Protein AF-A0A7W1YNW3-F1 (afdb_monomer)

Secondary structure (DSSP, 8-state):
---SSEEEEESS-HHHHHHHHHHHHHTTTEEEEEEEEE-S--HHHHH--SSSEEEEEPPPBTTBEEEEE---HHHHHHHHHHHHHHHTS-EEEEE--TTT--B--EE-SSSS-EESS---TTPPPPPHHHHHHHHHHTT--GGGT-GGGT-TTS-EEEEEEEE---------------

Solvent-accessible surface area (backbone atoms only — not comparable to full-atom values): 10396 Å² total; per-residue (Å²): 131,74,55,76,48,44,34,38,38,31,54,54,56,70,68,58,52,50,52,45,47,51,55,58,36,42,77,72,51,28,41,80,78,42,78,46,79,43,61,64,90,55,67,68,60,38,67,52,86,65,83,59,41,30,36,37,36,46,64,68,46,85,64,32,20,34,37,33,47,35,62,56,71,73,60,44,52,56,48,47,51,52,43,28,67,73,66,75,37,46,38,36,46,47,39,36,29,85,88,78,54,48,48,49,44,40,58,47,95,80,88,57,96,43,77,81,32,52,94,48,98,86,56,77,66,48,50,70,70,57,46,55,52,53,40,49,74,73,56,48,56,66,68,63,69,31,39,90,82,76,35,76,79,48,61,28,43,38,37,30,29,35,66,67,74,78,78,73,71,80,92,78,75,84,80,89,78,132

Structure (mmCIF, N/CA/C/O backbone):
data_AF-A0A7W1YNW3-F1
#
_entry.id   AF-A0A7W1YNW3-F1
#
loop_
_atom_site.group_PDB
_atom_site.id
_atom_site.type_symbol
_atom_site.label_atom_id
_atom_site.label_alt_id
_atom_site.label_comp_id
_atom_site.label_asym_id
_atom_site.label_entity_id
_atom_site.label_seq_id
_atom_site.pdbx_PDB_ins_code
_atom_site.Cartn_x
_atom_site.Cartn_y
_atom_site.Cartn_z
_atom_site.occupancy
_atom_site.B_iso_or_equiv
_atom_site.auth_seq_id
_atom_site.auth_comp_id
_atom_site.auth_asym_id
_atom_site.auth_atom_id
_atom_site.pdbx_PDB_model_num
ATOM 1 N N . MET A 1 1 ? 5.582 10.121 -16.378 1.00 49.38 1 MET A N 1
ATOM 2 C CA . MET A 1 1 ? 6.132 10.899 -15.247 1.00 49.38 1 MET A CA 1
ATOM 3 C C . MET A 1 1 ? 5.526 10.245 -14.036 1.00 49.38 1 MET A C 1
ATOM 5 O O . MET A 1 1 ? 4.310 10.306 -13.911 1.00 49.38 1 MET A O 1
ATOM 9 N N . SER A 1 2 ? 6.344 9.564 -13.243 1.00 55.94 2 SER A N 1
ATOM 10 C CA . SER A 1 2 ? 5.903 8.847 -12.048 1.00 55.94 2 SER A CA 1
ATOM 11 C C . SER A 1 2 ? 5.288 9.834 -11.048 1.00 55.94 2 SER A C 1
ATOM 13 O O . SER A 1 2 ? 5.737 10.982 -10.961 1.00 55.94 2 SER A O 1
ATOM 15 N N . ARG A 1 3 ? 4.226 9.420 -10.351 1.00 61.41 3 ARG A N 1
ATOM 16 C CA . ARG A 1 3 ? 3.555 10.247 -9.341 1.00 61.41 3 ARG A CA 1
ATOM 17 C C . ARG A 1 3 ? 4.513 10.534 -8.173 1.00 61.41 3 ARG A C 1
ATOM 19 O O . ARG A 1 3 ? 5.405 9.729 -7.919 1.00 61.41 3 ARG A O 1
ATOM 26 N N . ASN A 1 4 ? 4.366 11.678 -7.498 1.00 66.38 4 ASN A N 1
ATOM 27 C CA . ASN A 1 4 ? 5.254 12.078 -6.395 1.00 66.38 4 ASN A CA 1
ATOM 28 C C . ASN A 1 4 ? 4.738 11.546 -5.052 1.00 66.38 4 ASN A C 1
ATOM 30 O O . ASN A 1 4 ? 4.679 12.286 -4.070 1.00 66.38 4 ASN A O 1
ATOM 34 N N . GLU A 1 5 ? 4.274 10.299 -5.034 1.00 72.00 5 GLU A N 1
ATOM 35 C CA . GLU A 1 5 ? 3.675 9.700 -3.852 1.00 72.00 5 GLU A CA 1
ATOM 36 C C . GLU A 1 5 ? 4.280 8.338 -3.547 1.00 72.00 5 GLU A C 1
ATOM 38 O O . GLU A 1 5 ? 4.833 7.636 -4.399 1.00 72.00 5 GLU A O 1
ATOM 43 N N . SER A 1 6 ? 4.152 7.964 -2.287 1.00 75.88 6 SER A N 1
ATOM 44 C CA . SER A 1 6 ? 4.564 6.664 -1.817 1.00 75.88 6 SER A CA 1
ATOM 45 C C . SER A 1 6 ? 3.537 5.578 -2.130 1.00 75.88 6 SER A C 1
ATOM 47 O O . SER A 1 6 ? 2.324 5.809 -2.063 1.00 75.88 6 SER A O 1
ATOM 49 N N . VAL A 1 7 ? 4.021 4.371 -2.437 1.00 83.38 7 VAL A N 1
ATOM 50 C CA . VAL A 1 7 ? 3.170 3.217 -2.728 1.00 83.38 7 VAL A CA 1
ATOM 51 C C . VAL A 1 7 ? 3.697 1.937 -2.082 1.00 83.38 7 VAL A C 1
ATOM 53 O O . VAL A 1 7 ? 4.862 1.558 -2.190 1.00 83.38 7 VAL A O 1
ATOM 56 N N . ILE A 1 8 ? 2.791 1.205 -1.447 1.00 87.06 8 ILE A N 1
ATOM 57 C CA . ILE A 1 8 ? 3.027 -0.146 -0.955 1.00 87.06 8 ILE A CA 1
ATOM 58 C C . ILE A 1 8 ? 2.407 -1.123 -1.957 1.00 87.06 8 ILE A C 1
ATOM 60 O O . ILE A 1 8 ? 1.205 -1.098 -2.217 1.00 87.06 8 ILE A O 1
ATOM 64 N N . LEU A 1 9 ? 3.229 -1.997 -2.526 1.00 87.56 9 LEU A N 1
ATOM 65 C CA . LEU A 1 9 ? 2.846 -3.032 -3.479 1.00 87.56 9 LEU A CA 1
ATOM 66 C C . LEU A 1 9 ? 2.684 -4.366 -2.751 1.00 87.56 9 LEU A C 1
ATOM 68 O O . LEU A 1 9 ? 3.607 -4.846 -2.096 1.00 87.56 9 LEU A O 1
ATOM 72 N N . ILE A 1 10 ? 1.502 -4.969 -2.844 1.00 87.75 10 ILE A N 1
ATOM 73 C CA . ILE A 1 10 ? 1.101 -6.087 -1.982 1.00 87.75 10 IL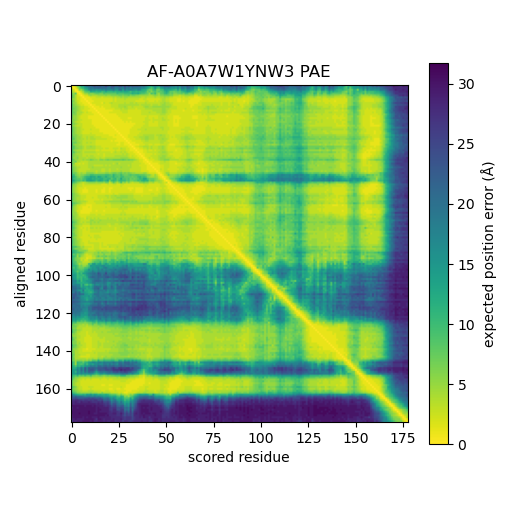E A CA 1
ATOM 74 C C . ILE A 1 10 ? 0.526 -7.220 -2.831 1.00 87.75 10 ILE A C 1
ATOM 76 O O . ILE A 1 10 ? -0.363 -6.981 -3.646 1.00 87.75 10 ILE A O 1
ATOM 80 N N . LYS A 1 11 ? 0.969 -8.464 -2.614 1.00 87.62 11 LYS A N 1
ATOM 81 C CA . LYS A 1 11 ? 0.317 -9.653 -3.190 1.00 87.62 11 LYS A CA 1
ATOM 82 C C . LYS A 1 11 ? -0.844 -10.130 -2.320 1.00 87.62 11 LYS A C 1
ATOM 84 O O . LYS A 1 11 ? -0.726 -11.108 -1.587 1.00 87.62 11 LYS A O 1
ATOM 89 N N . ALA A 1 12 ? -1.964 -9.417 -2.353 1.00 87.81 12 ALA A N 1
ATOM 90 C CA . ALA A 1 12 ? -3.161 -9.799 -1.609 1.00 87.81 12 ALA A CA 1
ATOM 91 C C . ALA A 1 12 ? -4.431 -9.190 -2.212 1.00 87.81 12 ALA A C 1
ATOM 93 O O . ALA A 1 12 ? -4.391 -8.231 -2.983 1.00 87.81 12 ALA A O 1
ATOM 94 N N . LEU A 1 13 ? -5.583 -9.740 -1.821 1.00 90.25 13 LEU A N 1
ATOM 95 C CA . LEU A 1 13 ? -6.880 -9.177 -2.183 1.00 90.25 13 LEU A CA 1
ATOM 96 C C . LEU A 1 13 ? -7.152 -7.881 -1.393 1.00 90.25 13 LEU A C 1
ATOM 98 O O . LEU A 1 13 ? -6.782 -7.802 -0.218 1.00 90.25 13 LEU A O 1
ATOM 102 N N . PRO A 1 14 ? -7.879 -6.901 -1.969 1.00 91.31 14 PRO A N 1
ATOM 103 C CA . PRO A 1 14 ? -8.158 -5.622 -1.309 1.00 91.31 14 PRO A CA 1
ATOM 104 C C . PRO A 1 14 ? -8.813 -5.763 0.067 1.00 91.31 14 PRO A C 1
ATOM 106 O O . PRO A 1 14 ? -8.450 -5.046 0.995 1.00 91.31 14 PRO A O 1
ATOM 109 N N . GLY A 1 15 ? -9.740 -6.716 0.223 1.00 92.31 15 GLY A N 1
ATOM 110 C CA . GLY A 1 15 ? -10.390 -6.989 1.508 1.00 92.31 15 GLY A CA 1
ATOM 111 C C . GLY A 1 15 ? -9.412 -7.478 2.579 1.00 92.31 15 GLY A C 1
ATOM 112 O O . GLY A 1 15 ? -9.485 -7.029 3.715 1.00 92.31 15 GLY A O 1
ATOM 113 N N . THR A 1 16 ? -8.448 -8.326 2.209 1.00 92.38 16 THR A N 1
ATOM 114 C CA . THR A 1 16 ? -7.410 -8.813 3.129 1.00 92.38 16 THR A CA 1
ATOM 115 C C . THR A 1 16 ? -6.478 -7.682 3.555 1.00 92.38 16 THR A C 1
ATOM 117 O O . THR A 1 16 ? -6.182 -7.550 4.738 1.00 92.38 16 THR A O 1
ATOM 120 N N . VAL A 1 17 ? -6.066 -6.826 2.612 1.00 92.12 17 VAL A N 1
ATOM 121 C CA . VAL A 1 17 ? -5.244 -5.645 2.924 1.00 92.12 17 VAL A CA 1
ATOM 122 C C . VAL A 1 17 ? -6.003 -4.666 3.807 1.00 92.12 17 VAL A C 1
ATOM 124 O O . VAL A 1 17 ? -5.437 -4.133 4.749 1.00 92.12 17 VAL A O 1
ATOM 127 N N . THR A 1 18 ? -7.293 -4.474 3.547 1.00 94.62 18 THR A N 1
ATOM 128 C CA . THR A 1 18 ? -8.157 -3.600 4.341 1.00 94.62 18 THR A CA 1
ATOM 129 C C . THR A 1 18 ? -8.279 -4.097 5.785 1.00 94.62 18 THR A C 1
ATOM 131 O O . THR A 1 18 ? -8.103 -3.312 6.708 1.00 94.62 18 THR A O 1
ATOM 134 N N . SER A 1 19 ? -8.525 -5.395 5.998 1.00 94.31 19 SER A N 1
ATOM 135 C CA . SER A 1 19 ? -8.558 -5.977 7.346 1.00 94.31 19 SER A CA 1
ATOM 136 C C . SER A 1 19 ? -7.210 -5.864 8.059 1.00 94.31 19 SER A C 1
ATOM 138 O O . SER A 1 19 ? -7.173 -5.492 9.226 1.00 94.31 19 SER A O 1
ATOM 140 N N . ALA A 1 20 ? -6.105 -6.116 7.354 1.00 92.31 20 ALA A N 1
ATOM 141 C CA . ALA A 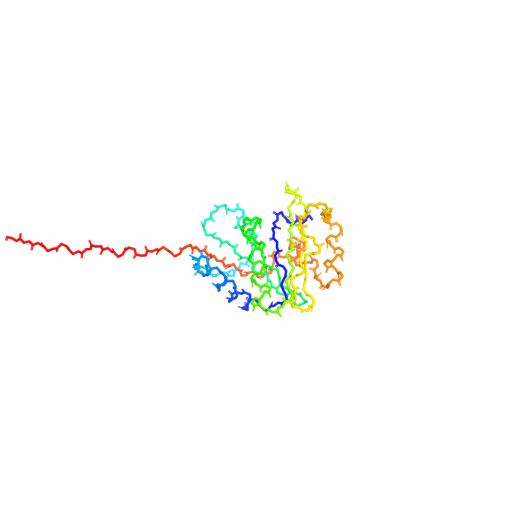1 20 ? -4.775 -5.961 7.931 1.00 92.31 20 ALA A CA 1
ATOM 142 C C . ALA A 1 20 ? -4.473 -4.493 8.287 1.00 92.31 20 ALA A C 1
ATOM 144 O O . ALA A 1 20 ? -3.947 -4.227 9.360 1.00 92.31 20 ALA A O 1
ATOM 145 N N . LEU A 1 21 ? -4.850 -3.530 7.437 1.00 93.75 21 LEU A N 1
ATOM 146 C CA . LEU A 1 21 ? -4.739 -2.100 7.745 1.00 93.75 21 LEU A CA 1
ATOM 147 C C . LEU A 1 21 ? -5.564 -1.727 8.980 1.00 93.75 21 LEU A C 1
ATOM 149 O O . LEU A 1 21 ? -5.054 -1.019 9.842 1.00 93.75 21 LEU A O 1
ATOM 153 N N . ASP A 1 22 ? -6.797 -2.227 9.098 1.00 94.81 22 ASP A N 1
ATOM 154 C CA . ASP A 1 22 ? -7.638 -1.983 10.273 1.00 94.81 22 ASP A CA 1
ATOM 155 C C . ASP A 1 22 ? -6.960 -2.481 11.559 1.00 94.81 22 ASP A C 1
ATOM 157 O O . ASP A 1 22 ? -6.928 -1.755 12.547 1.00 94.81 22 ASP A O 1
ATOM 161 N N . GLU A 1 23 ? -6.380 -3.684 11.551 1.00 93.00 23 GLU A N 1
ATOM 162 C CA . GLU A 1 23 ? -5.672 -4.248 12.708 1.00 93.00 23 GLU A CA 1
ATOM 163 C C . GLU A 1 23 ? -4.402 -3.457 13.060 1.00 93.00 23 GLU A C 1
ATOM 165 O O . GLU A 1 23 ? -4.178 -3.123 14.228 1.00 93.00 23 GLU A O 1
ATOM 170 N N . VAL A 1 24 ? -3.587 -3.119 12.053 1.00 90.81 24 VAL A N 1
ATOM 171 C CA . VAL A 1 24 ? -2.352 -2.342 12.236 1.00 90.81 24 VAL A CA 1
ATOM 172 C C . VAL A 1 24 ? -2.669 -0.968 12.813 1.00 90.81 24 VAL A C 1
ATOM 174 O O . VAL A 1 24 ? -2.075 -0.567 13.813 1.00 90.81 24 VAL A O 1
ATOM 177 N N . LEU A 1 25 ? -3.628 -0.257 12.227 1.00 91.94 25 LEU A N 1
ATOM 178 C CA . LEU A 1 25 ? -3.954 1.111 12.618 1.00 91.94 25 LEU A CA 1
ATOM 179 C C . LEU A 1 25 ? -4.726 1.151 13.943 1.00 91.94 25 LEU A C 1
ATOM 181 O O . LEU A 1 25 ? -4.476 2.040 14.758 1.00 91.94 25 LEU A O 1
ATOM 185 N N . ALA A 1 26 ? -5.551 0.143 14.242 1.00 92.50 26 ALA A N 1
ATOM 186 C CA . ALA A 1 26 ? -6.174 0.005 15.559 1.00 92.50 26 ALA A CA 1
ATOM 187 C C . ALA A 1 26 ? -5.133 -0.123 16.678 1.00 92.50 26 ALA A C 1
ATOM 189 O O . ALA A 1 26 ? -5.297 0.478 17.740 1.00 92.50 26 ALA A O 1
ATOM 190 N N . SER A 1 27 ? -4.024 -0.835 16.438 1.00 89.94 27 SER A N 1
ATOM 191 C CA . SER A 1 27 ? -2.924 -0.926 17.411 1.00 89.94 27 SER A CA 1
ATOM 192 C C . SER A 1 27 ? -2.226 0.420 17.675 1.00 89.94 27 SER A C 1
ATOM 194 O O . SER A 1 27 ? -1.586 0.591 18.711 1.00 89.94 27 SER A O 1
ATOM 196 N N . GLN A 1 28 ? -2.414 1.390 16.775 1.00 88.06 28 GLN A N 1
ATOM 197 C CA . GLN A 1 28 ? -1.912 2.764 16.864 1.00 88.06 28 GLN A CA 1
ATOM 198 C C . GLN A 1 28 ? -2.995 3.762 17.328 1.00 88.06 28 GLN A C 1
ATOM 200 O O . GLN A 1 28 ? -2.770 4.972 17.332 1.00 88.06 28 GLN A O 1
ATOM 205 N N . GLY A 1 29 ? -4.177 3.279 17.736 1.00 90.50 29 GLY A N 1
ATOM 206 C CA . GLY A 1 29 ? -5.284 4.113 18.216 1.00 90.50 29 GLY A CA 1
ATOM 207 C C . GLY A 1 29 ? -6.075 4.820 17.111 1.00 90.50 29 GLY A C 1
ATOM 208 O O . GLY A 1 29 ? -6.747 5.815 17.385 1.00 90.50 29 GLY A O 1
ATOM 209 N N . LEU A 1 30 ? -5.975 4.343 15.871 1.00 92.38 30 LEU A N 1
ATOM 210 C CA . LEU A 1 30 ? -6.709 4.846 14.714 1.00 92.38 30 LEU A CA 1
ATOM 211 C C . LEU A 1 30 ? -7.839 3.879 14.351 1.00 92.38 30 LEU A C 1
ATOM 213 O O . LEU A 1 30 ? -7.670 2.663 14.367 1.00 92.38 30 LEU A O 1
ATOM 217 N N . VAL A 1 31 ? -8.988 4.420 13.960 1.00 94.44 31 VAL A N 1
ATOM 218 C CA . VAL A 1 31 ? -10.142 3.642 13.501 1.00 94.44 31 VAL A CA 1
ATOM 219 C C . VAL A 1 31 ? -10.560 4.088 12.110 1.00 94.44 31 VAL A C 1
ATOM 221 O O . VAL A 1 31 ? -10.440 5.261 11.748 1.00 94.44 31 VAL A O 1
ATOM 224 N N . ARG A 1 32 ? -11.067 3.148 11.309 1.00 95.00 32 ARG A N 1
ATOM 225 C CA . ARG A 1 32 ? -11.575 3.467 9.976 1.00 95.00 32 ARG A CA 1
ATOM 226 C C . ARG A 1 32 ? -12.862 4.279 10.090 1.00 95.00 32 ARG A C 1
ATOM 228 O O . ARG A 1 32 ? -13.903 3.754 10.478 1.00 95.00 32 ARG A O 1
ATOM 235 N N . ALA A 1 33 ? -12.799 5.542 9.693 1.00 92.81 33 ALA A N 1
ATOM 236 C CA . ALA A 1 33 ? -13.931 6.461 9.675 1.00 92.81 33 ALA A CA 1
ATOM 237 C C . ALA A 1 33 ? -14.687 6.453 8.341 1.00 92.81 33 ALA A C 1
ATOM 239 O O . ALA A 1 33 ? -15.880 6.753 8.305 1.00 92.81 33 ALA A O 1
ATOM 240 N N . ALA A 1 34 ? -14.013 6.114 7.238 1.00 91.81 34 ALA A N 1
ATOM 241 C CA . ALA A 1 34 ? -14.617 6.151 5.912 1.00 91.81 34 ALA A CA 1
ATOM 242 C C . ALA A 1 34 ? -14.106 5.042 4.987 1.00 91.81 34 ALA A C 1
ATOM 244 O O . ALA A 1 34 ? -12.956 4.607 5.057 1.00 91.81 34 ALA A O 1
ATOM 245 N N . THR A 1 35 ? -14.975 4.620 4.070 1.00 95.38 35 THR A N 1
ATOM 246 C CA . THR A 1 35 ? -14.631 3.778 2.920 1.00 95.38 35 THR A CA 1
ATOM 247 C C . THR A 1 35 ? -15.405 4.271 1.710 1.00 95.38 35 THR A C 1
ATOM 249 O O . THR A 1 35 ? -16.627 4.417 1.779 1.00 95.38 35 THR A O 1
ATOM 252 N N . ARG A 1 36 ? -14.716 4.554 0.603 1.00 93.75 36 ARG A N 1
ATOM 253 C CA . ARG A 1 36 ? -15.348 5.102 -0.602 1.00 93.75 36 ARG A CA 1
ATOM 254 C C . ARG A 1 36 ? -14.674 4.608 -1.874 1.00 93.75 36 ARG A C 1
ATOM 256 O O . ARG A 1 36 ? -13.461 4.669 -1.984 1.00 93.75 36 ARG A O 1
ATOM 263 N N . ALA A 1 37 ? -15.472 4.216 -2.862 1.00 92.75 37 ALA A N 1
ATOM 264 C CA . ALA A 1 37 ? -14.991 3.983 -4.219 1.00 92.75 37 ALA A CA 1
ATOM 265 C C . ALA A 1 37 ? -14.882 5.309 -4.998 1.00 92.75 37 ALA A C 1
ATOM 267 O O . ALA A 1 37 ? -15.815 6.121 -4.973 1.00 92.75 37 ALA A O 1
ATOM 268 N N . ILE A 1 38 ? -13.764 5.537 -5.690 1.00 88.31 38 ILE A N 1
ATOM 269 C CA . ILE A 1 38 ? -13.527 6.729 -6.519 1.00 88.31 38 ILE A CA 1
ATOM 270 C C . ILE A 1 38 ? -12.977 6.359 -7.900 1.00 88.31 38 ILE A C 1
ATOM 272 O O . ILE A 1 38 ? -12.325 5.334 -8.064 1.00 88.31 38 ILE A O 1
ATOM 276 N N . ARG A 1 39 ? -13.227 7.230 -8.883 1.00 87.88 39 ARG A N 1
ATOM 277 C CA . ARG A 1 39 ? -12.646 7.204 -10.240 1.00 87.88 39 ARG A CA 1
ATOM 278 C C . ARG A 1 39 ? -12.162 8.610 -10.593 1.00 87.88 39 ARG A C 1
ATOM 280 O O . ARG A 1 39 ? -12.724 9.277 -11.457 1.00 87.88 39 ARG A O 1
ATOM 287 N N . ALA A 1 40 ? -11.256 9.129 -9.778 1.00 80.94 40 ALA A N 1
ATOM 288 C CA . ALA A 1 40 ? -10.775 10.501 -9.853 1.00 80.94 40 ALA A CA 1
ATOM 289 C C . ALA A 1 40 ? -9.340 10.566 -9.338 1.00 80.94 40 ALA A C 1
ATOM 291 O O . ALA A 1 40 ? -8.898 9.662 -8.628 1.00 80.94 40 ALA A O 1
ATOM 292 N N . ASP A 1 41 ? -8.652 11.657 -9.661 1.00 82.06 41 ASP A N 1
ATOM 293 C CA . ASP A 1 41 ? -7.324 11.906 -9.124 1.00 82.06 41 ASP A CA 1
ATOM 294 C C . ASP A 1 41 ? -7.366 12.006 -7.591 1.00 82.06 41 ASP A C 1
ATOM 296 O O . ASP A 1 41 ? -8.040 12.866 -7.019 1.00 82.06 41 ASP A O 1
ATOM 300 N N . PHE A 1 42 ? -6.643 11.102 -6.937 1.00 85.06 42 PHE A N 1
ATOM 301 C CA . PHE A 1 42 ? -6.531 11.017 -5.487 1.00 85.06 42 PHE A CA 1
ATOM 302 C C . PHE A 1 42 ? -5.280 11.717 -4.945 1.00 85.06 42 PHE A C 1
ATOM 304 O O . PHE A 1 42 ? -5.115 11.764 -3.729 1.00 85.06 42 PHE A O 1
ATOM 311 N N . THR A 1 43 ? -4.434 12.308 -5.808 1.00 84.06 43 THR A N 1
ATOM 312 C CA . THR A 1 43 ? -3.242 13.079 -5.390 1.00 84.06 43 THR A CA 1
ATOM 313 C C . THR A 1 43 ? -3.536 14.068 -4.258 1.00 84.06 43 THR A C 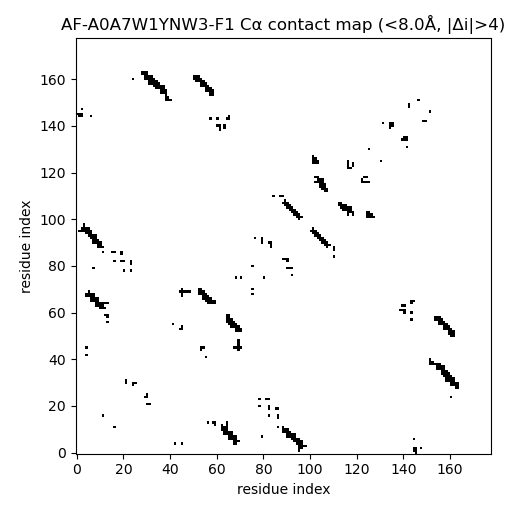1
ATOM 315 O O . THR A 1 43 ? -2.746 14.129 -3.314 1.00 84.06 43 THR A O 1
ATOM 318 N N . PRO A 1 44 ? -4.647 14.837 -4.290 1.00 84.44 44 PRO A N 1
ATOM 319 C CA . PRO A 1 44 ? -4.934 15.791 -3.221 1.00 84.44 44 PRO A CA 1
ATOM 320 C C . PRO A 1 44 ? -5.152 15.117 -1.860 1.00 84.44 44 PRO A C 1
ATOM 322 O O . PRO A 1 44 ? -4.686 15.636 -0.855 1.00 84.44 44 PRO A O 1
ATOM 325 N N . LEU A 1 45 ? -5.777 13.932 -1.834 1.00 84.81 45 LEU A N 1
ATOM 326 C CA . LEU A 1 45 ? -6.060 13.189 -0.598 1.00 84.81 45 LEU A CA 1
ATOM 327 C C . LEU A 1 45 ? -4.786 12.688 0.092 1.00 84.81 45 LEU A C 1
ATOM 329 O O . LEU A 1 45 ? -4.774 12.526 1.305 1.00 84.81 45 LEU A O 1
ATOM 333 N N . LEU A 1 46 ? -3.729 12.414 -0.678 1.00 85.25 46 LEU A N 1
ATOM 334 C CA . LEU A 1 46 ? -2.466 11.887 -0.152 1.00 85.25 46 LEU A CA 1
ATOM 335 C C . LEU A 1 46 ? -1.523 12.984 0.353 1.00 85.25 46 LEU A C 1
ATOM 337 O O . LEU A 1 46 ? -0.634 12.710 1.151 1.00 85.25 46 LEU A O 1
ATOM 341 N N . ASN A 1 47 ? -1.706 14.220 -0.115 1.00 79.50 47 ASN A N 1
ATOM 342 C CA . ASN A 1 47 ? -0.820 15.341 0.196 1.00 79.50 47 ASN A CA 1
ATOM 343 C C . ASN A 1 47 ? -1.348 16.256 1.306 1.00 79.50 47 ASN A C 1
ATOM 345 O O . ASN A 1 47 ? -0.618 17.145 1.745 1.00 79.50 47 ASN A O 1
ATOM 349 N N . GLU A 1 48 ? -2.596 16.079 1.745 1.00 74.62 48 GLU A N 1
ATOM 350 C CA . GLU A 1 48 ? -3.145 16.824 2.875 1.00 74.62 48 GLU A CA 1
ATOM 351 C C . GLU A 1 48 ? -2.494 16.345 4.186 1.00 74.62 48 GLU A C 1
ATOM 353 O O . GLU A 1 48 ? -2.634 15.180 4.559 1.00 74.62 48 GLU A O 1
ATOM 358 N N . PRO A 1 49 ? -1.749 17.211 4.899 1.00 69.12 49 PRO A N 1
ATOM 359 C CA . PRO A 1 49 ? -1.135 16.832 6.161 1.00 69.12 49 PRO A CA 1
ATOM 360 C C . PRO A 1 49 ? -2.178 16.787 7.284 1.00 69.12 49 PRO A C 1
ATOM 362 O O . PRO A 1 49 ? -2.989 17.701 7.427 1.00 69.12 49 PRO A O 1
ATOM 365 N N . GLY A 1 50 ? -2.072 15.781 8.151 1.00 69.88 50 GLY A N 1
ATOM 366 C CA . GLY A 1 50 ? -2.916 15.632 9.337 1.00 69.88 50 GLY A CA 1
ATOM 367 C C . GLY A 1 50 ? -3.952 14.520 9.195 1.00 69.88 50 GLY A C 1
ATOM 368 O O . GLY A 1 50 ? -3.774 13.587 8.417 1.00 69.88 50 GLY A O 1
ATOM 369 N N . GLU A 1 51 ? -5.007 14.596 10.004 1.00 74.19 51 GLU A N 1
ATOM 370 C CA . GLU A 1 51 ? -6.128 13.660 9.937 1.00 74.19 51 GLU A CA 1
ATOM 371 C C . GLU A 1 51 ? -7.244 14.187 9.022 1.00 74.19 51 GLU A C 1
ATOM 373 O O . GLU A 1 51 ? -7.502 15.395 9.014 1.00 74.19 51 GLU A O 1
ATOM 378 N N . PRO A 1 52 ? -7.973 13.299 8.322 1.00 83.38 52 PRO A N 1
ATOM 379 C CA . PRO A 1 52 ? -7.847 11.839 8.353 1.00 83.38 52 PRO A CA 1
ATOM 380 C C . PRO A 1 52 ? -6.678 11.312 7.506 1.00 83.38 52 PRO A C 1
ATOM 382 O O . PRO A 1 52 ? -6.416 11.814 6.418 1.00 83.38 52 PRO A O 1
ATOM 385 N N . LEU A 1 53 ? -6.029 10.242 7.976 1.00 90.81 53 LEU A N 1
ATOM 386 C CA . LEU A 1 53 ? -5.057 9.493 7.180 1.00 90.81 53 LEU A CA 1
ATOM 387 C C . LEU A 1 53 ? -5.775 8.771 6.039 1.00 90.81 53 LEU A C 1
ATOM 389 O O . LEU A 1 53 ? -6.774 8.081 6.267 1.00 90.81 53 LEU A O 1
ATOM 393 N N . ALA A 1 54 ? -5.254 8.903 4.825 1.00 91.81 54 ALA A N 1
ATOM 394 C CA . ALA A 1 54 ? -5.831 8.313 3.629 1.00 91.81 54 ALA A CA 1
ATOM 395 C C . ALA A 1 54 ? -4.985 7.139 3.127 1.00 91.81 54 ALA A C 1
ATOM 397 O O . ALA A 1 54 ? -3.770 7.253 2.958 1.00 91.81 54 ALA A O 1
ATOM 398 N N . PHE A 1 55 ? -5.656 6.029 2.825 1.00 93.25 55 PHE A N 1
ATOM 399 C CA . PHE A 1 55 ? -5.096 4.914 2.067 1.00 93.25 55 PHE A CA 1
ATOM 400 C C . PHE A 1 55 ? -5.934 4.690 0.815 1.00 93.25 55 PHE A C 1
ATOM 402 O O . PHE A 1 55 ? -7.164 4.691 0.883 1.00 93.25 55 PHE A O 1
ATOM 409 N N . VAL A 1 56 ? -5.289 4.483 -0.329 1.00 92.81 56 VAL A N 1
ATOM 410 C CA . VAL A 1 56 ? -5.969 4.255 -1.608 1.00 92.81 56 VAL A CA 1
ATOM 411 C C . VAL A 1 56 ? -5.524 2.922 -2.184 1.00 92.81 56 VAL A C 1
ATOM 413 O O . VAL A 1 56 ? -4.377 2.760 -2.593 1.00 92.81 56 VAL A O 1
ATOM 416 N N . LEU A 1 57 ? -6.446 1.964 -2.234 1.00 93.62 57 LEU A N 1
ATOM 417 C CA . LEU A 1 57 ? -6.236 0.650 -2.831 1.00 93.62 57 LEU A CA 1
ATOM 418 C C . LEU A 1 57 ? -6.691 0.676 -4.289 1.00 93.62 57 LEU A C 1
ATOM 420 O O . LEU A 1 57 ? -7.848 0.981 -4.581 1.00 93.62 57 LEU A O 1
ATOM 424 N N . SER A 1 58 ? -5.785 0.350 -5.204 1.00 90.38 58 SER A N 1
ATOM 425 C CA . SER A 1 58 ? -6.101 0.233 -6.632 1.00 90.38 58 SER A CA 1
ATOM 426 C C . SER A 1 58 ? -6.768 -1.106 -6.960 1.00 90.38 58 SER A C 1
ATOM 428 O O . SER A 1 58 ? -6.856 -2.000 -6.127 1.00 90.38 58 SER A O 1
ATOM 430 N N . GLU A 1 59 ? -7.242 -1.290 -8.187 1.00 87.06 59 GLU A N 1
ATOM 431 C CA . GLU A 1 59 ? -7.636 -2.627 -8.636 1.00 87.06 59 GLU A CA 1
ATOM 432 C C . GLU A 1 59 ? -6.391 -3.533 -8.755 1.00 87.06 59 GLU A C 1
ATOM 434 O O . GLU A 1 59 ? -5.383 -3.095 -9.328 1.00 87.06 59 GLU A O 1
ATOM 439 N N . PRO A 1 60 ? -6.421 -4.781 -8.244 1.00 89.06 60 PRO A N 1
ATOM 440 C CA . PRO A 1 60 ? -5.304 -5.705 -8.396 1.00 89.06 60 PRO A CA 1
ATOM 441 C C . PRO A 1 60 ? -4.963 -5.995 -9.865 1.00 89.06 60 PRO A C 1
ATOM 443 O O . PRO A 1 60 ? -5.844 -6.208 -10.696 1.00 89.06 60 PRO A O 1
ATOM 446 N N . GLN A 1 61 ? -3.673 -6.076 -10.183 1.00 87.56 61 GLN A N 1
ATOM 447 C CA . GLN A 1 61 ? -3.151 -6.431 -11.501 1.00 87.56 61 GLN A CA 1
ATOM 448 C C . GLN A 1 61 ? -2.050 -7.474 -11.358 1.00 87.56 61 GLN A C 1
ATOM 450 O O . GLN A 1 61 ? -1.088 -7.256 -10.629 1.00 87.56 61 GLN A O 1
ATOM 455 N N . ALA A 1 62 ? -2.173 -8.594 -12.077 1.00 86.88 62 ALA A N 1
ATOM 456 C CA . ALA A 1 62 ? -1.228 -9.712 -11.989 1.00 86.88 62 ALA A CA 1
ATOM 457 C C . ALA A 1 62 ? -0.903 -10.092 -10.528 1.00 86.88 62 ALA A C 1
ATOM 459 O O . ALA A 1 62 ? 0.259 -10.191 -10.155 1.00 86.88 62 ALA A O 1
ATOM 460 N N . GLU A 1 63 ? -1.949 -10.248 -9.704 1.00 87.69 63 GLU A N 1
ATOM 461 C CA . GLU A 1 63 ? -1.878 -10.574 -8.264 1.00 87.69 63 GLU A CA 1
ATOM 462 C C . GLU A 1 63 ? -1.348 -9.455 -7.353 1.00 87.69 63 GLU A C 1
ATOM 464 O O . GLU A 1 63 ? -1.437 -9.576 -6.134 1.00 87.69 63 GLU A O 1
ATOM 469 N N . TRP A 1 64 ? -0.851 -8.355 -7.919 1.00 89.12 64 TRP A N 1
ATOM 470 C CA . TRP A 1 64 ? -0.339 -7.211 -7.176 1.00 89.12 64 TRP A CA 1
ATOM 471 C C . TRP A 1 64 ? -1.391 -6.126 -6.984 1.00 89.12 64 TRP A C 1
ATOM 473 O O . TRP A 1 64 ? -2.145 -5.795 -7.893 1.00 89.12 64 TRP A O 1
ATOM 483 N N . LEU A 1 65 ? -1.379 -5.512 -5.812 1.00 90.38 65 LEU A N 1
ATOM 484 C CA . LEU A 1 65 ? -2.215 -4.388 -5.426 1.00 90.38 65 LEU A CA 1
ATOM 485 C C . LEU A 1 65 ? -1.325 -3.196 -5.065 1.00 90.38 65 LEU A C 1
ATOM 487 O O . LEU A 1 65 ? -0.384 -3.364 -4.295 1.00 90.38 65 LEU A O 1
ATOM 491 N N . ALA A 1 66 ? -1.638 -2.003 -5.576 1.00 90.19 66 ALA A N 1
ATOM 49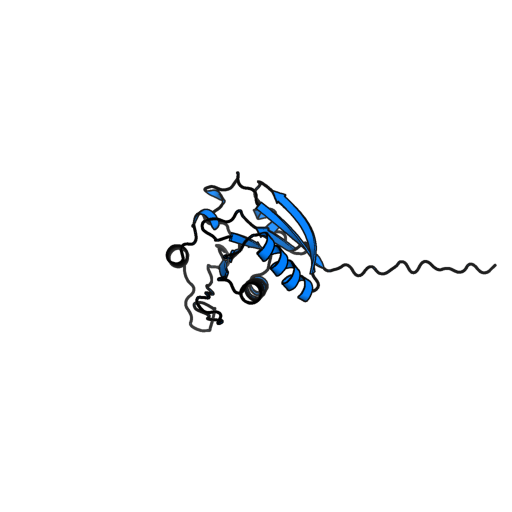2 C CA . ALA A 1 66 ? -1.049 -0.758 -5.084 1.00 90.19 66 ALA A CA 1
ATOM 493 C C . ALA A 1 66 ? -1.905 -0.176 -3.959 1.00 90.19 66 ALA A C 1
ATOM 495 O O . ALA A 1 66 ? -3.108 0.033 -4.137 1.00 90.19 66 ALA A O 1
ATOM 496 N N . CYS A 1 67 ? -1.255 0.105 -2.836 1.00 91.38 67 CYS A N 1
ATOM 497 C CA . CYS A 1 67 ? -1.778 0.825 -1.689 1.00 91.38 67 CYS A CA 1
ATOM 498 C C . CYS A 1 67 ? -0.998 2.136 -1.547 1.00 91.38 67 CYS A C 1
ATOM 500 O O . CYS A 1 67 ? 0.162 2.129 -1.142 1.00 91.38 67 CYS A O 1
ATOM 502 N N . TRP A 1 68 ? -1.618 3.250 -1.919 1.00 90.00 68 TRP A N 1
ATOM 503 C CA . TRP A 1 68 ? -1.044 4.585 -1.751 1.00 90.00 68 TRP A CA 1
ATOM 504 C C . TRP A 1 68 ? -1.401 5.134 -0.378 1.00 90.00 68 TRP A C 1
ATOM 506 O O . TRP A 1 68 ? -2.498 4.855 0.110 1.00 90.00 68 TRP A O 1
ATOM 516 N N . THR A 1 69 ? -0.513 5.914 0.236 1.00 88.38 69 THR A N 1
ATOM 517 C CA . THR A 1 69 ? -0.701 6.384 1.616 1.00 88.38 69 THR A CA 1
ATOM 518 C C . THR A 1 69 ? -0.418 7.878 1.752 1.00 88.38 69 THR A C 1
ATOM 520 O O . THR A 1 69 ? 0.395 8.434 1.015 1.00 88.38 69 THR A O 1
ATOM 523 N N . SER A 1 70 ? -1.096 8.534 2.696 1.00 88.00 70 SER A N 1
ATOM 524 C CA . SER A 1 70 ? -0.790 9.906 3.126 1.00 88.00 70 SER A CA 1
ATOM 525 C C . SER A 1 70 ? 0.237 9.957 4.269 1.00 88.00 70 SER A C 1
ATOM 527 O O . SER A 1 70 ? 0.369 10.979 4.946 1.00 88.00 70 SER A O 1
ATOM 529 N N . LEU A 1 71 ? 0.908 8.838 4.571 1.00 83.56 71 LEU A N 1
ATOM 530 C CA . LEU A 1 71 ? 1.800 8.735 5.720 1.00 83.56 71 LEU A CA 1
ATOM 531 C C . LEU A 1 71 ? 3.114 9.479 5.485 1.00 83.56 71 LEU A C 1
ATOM 533 O O . LEU A 1 71 ? 3.626 9.606 4.372 1.00 83.56 71 LEU A O 1
ATOM 537 N N . ALA A 1 72 ? 3.709 9.928 6.589 1.00 78.44 72 ALA A N 1
ATOM 538 C CA . ALA A 1 72 ? 5.116 10.281 6.582 1.00 78.44 72 ALA A CA 1
ATOM 539 C C . ALA A 1 72 ? 5.970 9.036 6.304 1.00 78.44 72 ALA A C 1
ATOM 541 O O . ALA A 1 72 ? 5.591 7.921 6.656 1.00 78.44 72 ALA A O 1
ATOM 542 N N . LEU A 1 73 ? 7.154 9.284 5.740 1.00 72.75 73 LEU A N 1
ATOM 543 C CA . LEU A 1 73 ? 8.137 8.288 5.328 1.00 72.75 73 LEU A CA 1
ATOM 544 C C . LEU A 1 73 ? 8.299 7.190 6.401 1.00 72.75 73 LEU A C 1
ATOM 546 O O . LEU A 1 73 ? 7.846 6.076 6.202 1.00 72.75 73 LEU A O 1
ATOM 550 N N . ASP A 1 74 ? 8.785 7.515 7.597 1.00 74.00 74 ASP A N 1
ATOM 551 C CA . ASP A 1 74 ? 9.049 6.512 8.643 1.00 74.00 74 ASP A CA 1
ATOM 552 C C . ASP A 1 74 ? 7.817 5.674 9.050 1.00 74.00 74 ASP A C 1
ATOM 554 O O . ASP A 1 74 ? 7.925 4.461 9.243 1.00 74.00 74 ASP A O 1
ATOM 558 N N . ALA A 1 75 ? 6.637 6.298 9.125 1.00 79.50 75 ALA A N 1
ATOM 559 C CA . ALA A 1 75 ? 5.394 5.617 9.489 1.00 79.50 75 ALA A CA 1
ATOM 560 C C . ALA A 1 75 ? 4.941 4.628 8.403 1.00 79.50 75 ALA A C 1
ATOM 562 O O . ALA A 1 75 ? 4.405 3.561 8.700 1.00 79.50 75 ALA A O 1
ATOM 563 N N . GLU A 1 76 ? 5.188 4.945 7.135 1.00 78.19 76 GLU A N 1
ATOM 564 C CA . GLU A 1 76 ? 4.858 4.056 6.029 1.00 78.19 76 GLU A CA 1
ATOM 565 C C . GLU A 1 76 ? 5.675 2.761 6.052 1.00 78.19 76 GLU A C 1
ATOM 567 O O . GLU A 1 76 ? 5.133 1.687 5.779 1.00 78.19 76 GLU A O 1
ATOM 572 N N . TRP A 1 77 ? 6.956 2.827 6.433 1.00 77.38 77 TRP A N 1
ATOM 573 C CA . TRP A 1 77 ? 7.779 1.622 6.569 1.00 77.38 77 TRP A CA 1
ATOM 574 C C . TRP A 1 77 ? 7.233 0.721 7.661 1.00 77.38 77 TRP A C 1
ATOM 576 O O . TRP A 1 77 ? 7.149 -0.486 7.446 1.00 77.38 77 TRP A O 1
ATOM 586 N N . GLU A 1 78 ? 6.860 1.292 8.807 1.00 79.56 78 GLU A N 1
ATOM 587 C CA . GLU A 1 78 ? 6.305 0.546 9.937 1.00 79.56 78 GLU A CA 1
ATOM 588 C C . GLU A 1 78 ? 4.969 -0.126 9.584 1.00 79.56 78 GLU A C 1
ATOM 590 O O . GLU A 1 78 ? 4.696 -1.259 10.002 1.00 79.56 78 GLU A O 1
ATOM 595 N N . VAL A 1 79 ? 4.156 0.523 8.747 1.00 84.00 79 VAL A N 1
ATOM 596 C CA . VAL A 1 79 ? 2.929 -0.073 8.213 1.00 84.00 79 VAL A CA 1
ATOM 597 C C . VAL A 1 79 ? 3.249 -1.179 7.203 1.00 84.00 79 VAL A C 1
ATOM 599 O O . VAL A 1 79 ? 2.728 -2.283 7.348 1.00 84.00 79 VAL A O 1
ATOM 602 N N . ALA A 1 80 ? 4.141 -0.953 6.234 1.00 80.94 80 ALA A N 1
ATOM 603 C CA . ALA A 1 80 ? 4.514 -1.949 5.221 1.00 80.94 80 ALA A CA 1
ATOM 604 C C . ALA A 1 80 ? 5.139 -3.215 5.844 1.00 80.94 80 ALA A C 1
ATOM 606 O O . ALA A 1 80 ? 4.640 -4.321 5.650 1.00 80.94 80 ALA A O 1
ATOM 607 N N . GLU A 1 81 ? 6.198 -3.040 6.639 1.00 77.31 81 GLU A N 1
ATOM 608 C CA . GLU A 1 81 ? 6.189 -3.450 8.040 1.00 77.31 81 GLU A CA 1
ATOM 609 C C . GLU A 1 81 ? 5.307 -4.620 8.475 1.00 77.31 81 GLU A C 1
ATOM 611 O O . GLU A 1 81 ? 5.527 -5.819 8.247 1.00 77.31 81 GLU A O 1
ATOM 616 N N . THR A 1 82 ? 4.326 -4.171 9.235 1.00 81.62 82 THR A N 1
ATOM 617 C CA . THR A 1 82 ? 3.356 -4.957 9.958 1.00 81.62 82 THR A CA 1
ATOM 618 C C . THR A 1 82 ? 2.386 -5.640 8.997 1.00 81.62 82 THR A C 1
ATOM 620 O O . THR A 1 82 ? 2.014 -6.785 9.247 1.00 81.62 82 THR A O 1
ATOM 623 N N . LEU A 1 83 ? 2.070 -5.021 7.850 1.00 82.88 83 LEU A N 1
ATOM 624 C CA . LEU A 1 83 ? 1.293 -5.646 6.777 1.00 82.88 83 LEU A CA 1
ATOM 625 C C . LEU A 1 83 ? 1.978 -6.905 6.240 1.00 82.88 83 LEU A C 1
ATOM 627 O O . LEU A 1 83 ? 1.325 -7.937 6.131 1.00 82.88 83 LEU A O 1
ATOM 631 N N . ALA A 1 84 ? 3.284 -6.865 5.958 1.00 79.00 84 ALA A N 1
ATOM 632 C CA . ALA A 1 84 ? 4.021 -8.032 5.466 1.00 79.00 84 ALA A CA 1
ATOM 633 C C . ALA A 1 84 ? 3.932 -9.213 6.446 1.00 79.00 84 ALA A C 1
ATOM 635 O O . ALA A 1 84 ? 3.642 -10.344 6.054 1.00 79.00 84 ALA A O 1
ATOM 636 N N . ARG A 1 85 ? 4.118 -8.929 7.744 1.00 79.00 85 ARG A N 1
ATOM 637 C CA . ARG A 1 85 ? 4.022 -9.932 8.815 1.00 79.00 85 ARG A CA 1
ATOM 638 C C . ARG A 1 85 ? 2.607 -10.480 8.976 1.00 79.00 85 ARG A C 1
ATOM 640 O O . ARG A 1 85 ? 2.442 -11.692 9.074 1.00 79.00 85 ARG A O 1
ATOM 647 N N . GLY A 1 86 ? 1.608 -9.600 9.018 1.00 79.81 86 GLY A N 1
ATOM 648 C CA . GLY A 1 86 ? 0.210 -9.977 9.226 1.00 79.81 86 GLY A CA 1
ATOM 649 C C . GLY A 1 86 ? -0.366 -10.763 8.052 1.00 79.81 86 GLY A C 1
ATOM 650 O O . GLY A 1 86 ? -1.060 -11.756 8.253 1.00 79.81 86 GLY A O 1
ATOM 651 N N . LEU A 1 87 ? -0.028 -10.366 6.823 1.00 81.19 87 LEU A N 1
ATOM 652 C CA . LEU A 1 87 ? -0.519 -11.018 5.612 1.00 81.19 87 LEU A CA 1
ATOM 653 C C . LEU A 1 87 ? 0.195 -12.338 5.315 1.00 81.19 87 LEU A C 1
ATOM 655 O O . LEU A 1 87 ? -0.370 -13.163 4.604 1.00 81.19 87 LEU A O 1
ATOM 659 N N . GLN A 1 88 ? 1.415 -12.543 5.829 1.00 78.62 88 GLN A N 1
ATOM 660 C CA . GLN A 1 88 ? 2.286 -13.663 5.440 1.00 78.62 88 GLN A CA 1
ATOM 661 C C . GLN A 1 88 ? 2.437 -13.763 3.910 1.00 78.62 88 GLN A C 1
ATOM 663 O O . GLN A 1 88 ? 2.491 -14.849 3.335 1.00 78.62 88 GLN A O 1
ATOM 668 N N . GLN A 1 89 ? 2.456 -12.609 3.242 1.00 73.06 89 GLN A N 1
ATOM 669 C CA . GLN A 1 89 ? 2.558 -12.469 1.793 1.00 73.06 89 GLN A CA 1
ATOM 670 C C . GLN A 1 89 ? 3.693 -11.502 1.449 1.00 73.06 89 GLN A C 1
ATOM 672 O O . GLN A 1 89 ? 4.027 -10.633 2.262 1.00 73.06 89 GLN A O 1
ATOM 677 N N . PRO A 1 90 ? 4.255 -11.586 0.232 1.00 71.81 90 PRO A N 1
ATOM 678 C CA . PRO A 1 90 ? 5.205 -10.597 -0.249 1.00 71.81 90 PRO A CA 1
ATOM 679 C C . PRO A 1 90 ? 4.597 -9.187 -0.269 1.00 71.81 90 PRO A C 1
ATOM 681 O O . PRO A 1 90 ? 3.569 -8.937 -0.908 1.00 71.81 90 PRO A O 1
ATOM 684 N N . VAL A 1 91 ? 5.275 -8.261 0.410 1.00 75.06 91 VAL A N 1
ATOM 685 C CA . VAL A 1 91 ? 5.008 -6.819 0.386 1.00 75.06 91 VAL A CA 1
ATOM 686 C C . VAL A 1 91 ? 6.284 -6.112 -0.039 1.00 75.06 91 VAL A C 1
ATOM 688 O O . VAL A 1 91 ? 7.366 -6.426 0.457 1.00 75.06 91 VAL A O 1
ATOM 691 N N . LEU A 1 92 ? 6.142 -5.150 -0.941 1.00 73.81 92 LEU A N 1
ATOM 692 C CA . LEU A 1 92 ? 7.218 -4.317 -1.445 1.00 73.81 92 LEU A CA 1
ATOM 693 C C . LEU A 1 92 ? 6.823 -2.855 -1.251 1.00 73.81 92 LEU A C 1
ATOM 695 O O . LEU A 1 92 ? 5.870 -2.380 -1.857 1.00 73.81 92 LEU A O 1
ATOM 699 N N . CYS A 1 93 ? 7.551 -2.136 -0.403 1.00 70.38 93 CYS A N 1
ATOM 700 C CA . CYS A 1 93 ? 7.405 -0.686 -0.296 1.00 70.38 93 CYS A CA 1
ATOM 701 C C . CYS A 1 93 ? 8.255 -0.016 -1.383 1.00 70.38 93 CYS A C 1
ATOM 703 O O . CYS A 1 93 ? 9.445 -0.321 -1.501 1.00 70.38 93 CYS A O 1
ATOM 705 N N . ALA A 1 94 ? 7.648 0.850 -2.191 1.00 69.62 94 ALA A N 1
ATOM 706 C CA . ALA A 1 94 ? 8.317 1.635 -3.218 1.00 69.62 94 ALA A CA 1
ATOM 707 C C . ALA A 1 94 ? 7.915 3.104 -3.063 1.00 69.62 94 ALA A C 1
ATOM 709 O O . ALA A 1 94 ? 6.736 3.442 -3.114 1.00 69.62 94 ALA A O 1
ATOM 710 N N . ILE A 1 95 ? 8.888 3.997 -2.895 1.00 63.94 95 ILE A N 1
ATOM 711 C CA . ILE A 1 95 ? 8.600 5.423 -2.717 1.00 63.94 95 ILE A CA 1
ATOM 712 C C . ILE A 1 95 ? 9.094 6.192 -3.922 1.00 63.94 95 ILE A C 1
ATOM 714 O O . ILE A 1 95 ? 10.284 6.201 -4.251 1.00 63.94 95 ILE A O 1
ATOM 718 N N . PHE A 1 96 ? 8.147 6.859 -4.569 1.00 62.41 96 PHE A N 1
ATOM 719 C CA . PHE A 1 96 ? 8.391 7.726 -5.703 1.00 62.41 96 PHE A CA 1
ATOM 720 C C . PHE A 1 96 ? 8.294 9.167 -5.210 1.00 62.41 96 PHE A C 1
ATOM 722 O O . PHE A 1 96 ? 7.236 9.780 -5.252 1.00 62.41 96 PHE A O 1
ATOM 729 N N . ALA A 1 97 ? 9.402 9.709 -4.703 1.00 54.19 97 ALA A N 1
ATOM 730 C CA . ALA A 1 97 ? 9.481 11.111 -4.306 1.00 54.19 97 ALA A CA 1
ATOM 731 C C . ALA A 1 97 ? 10.589 11.834 -5.096 1.00 54.19 97 ALA A C 1
ATOM 733 O O . ALA A 1 97 ? 11.778 11.727 -4.793 1.00 54.19 97 ALA A O 1
ATOM 734 N N . ALA A 1 98 ? 10.203 12.572 -6.134 1.00 48.47 98 ALA A N 1
ATOM 735 C CA . ALA A 1 98 ? 11.061 13.419 -6.956 1.00 48.47 98 ALA A CA 1
ATOM 736 C C . ALA A 1 98 ? 11.720 14.564 -6.160 1.00 48.47 98 ALA A C 1
ATOM 738 O O . ALA A 1 98 ? 12.827 14.978 -6.501 1.00 48.47 98 ALA A O 1
ATOM 739 N N . ASP A 1 99 ? 11.076 15.060 -5.099 1.00 52.47 99 ASP A N 1
ATOM 740 C CA . ASP A 1 99 ? 11.585 16.123 -4.218 1.00 52.47 99 ASP A CA 1
ATOM 741 C C . ASP A 1 99 ? 12.381 15.596 -3.012 1.00 52.47 99 ASP A C 1
ATOM 743 O O . ASP A 1 99 ? 13.250 16.301 -2.496 1.00 52.47 99 ASP A O 1
ATOM 747 N N . ARG A 1 100 ? 12.122 14.357 -2.577 1.00 50.31 100 ARG A N 1
ATOM 748 C CA . ARG A 1 100 ? 12.798 13.743 -1.418 1.00 50.31 100 ARG A CA 1
ATOM 749 C C . ARG A 1 100 ? 13.945 12.812 -1.795 1.00 50.31 100 ARG A C 1
ATOM 751 O O . ARG A 1 100 ? 14.677 12.415 -0.899 1.00 50.31 100 ARG A O 1
ATOM 758 N N . GLY A 1 101 ? 14.138 12.526 -3.086 1.00 48.38 101 GLY A N 1
ATOM 759 C CA . GLY A 1 101 ? 15.028 11.476 -3.584 1.00 48.38 101 GLY A CA 1
ATOM 760 C C . GLY A 1 101 ? 14.346 10.102 -3.543 1.00 48.38 101 GLY A C 1
ATOM 761 O O . GLY A 1 101 ? 13.469 9.853 -2.722 1.00 48.38 101 GLY A O 1
ATOM 762 N N . MET A 1 102 ? 14.725 9.206 -4.456 1.00 50.97 102 MET A N 1
ATOM 763 C CA . MET A 1 102 ? 14.165 7.851 -4.538 1.00 50.97 102 MET A CA 1
ATOM 764 C C . MET A 1 102 ? 14.892 6.912 -3.572 1.00 50.97 102 MET A C 1
ATOM 766 O O . MET A 1 102 ? 16.112 6.776 -3.637 1.00 50.97 102 MET A O 1
ATOM 770 N N . PHE A 1 103 ? 14.141 6.262 -2.687 1.00 51.47 103 PHE A N 1
ATOM 771 C CA . PHE A 1 103 ? 14.603 5.329 -1.649 1.00 51.47 103 PHE A CA 1
ATOM 772 C C . PHE A 1 103 ? 13.432 4.364 -1.351 1.00 51.47 103 PHE A C 1
ATOM 774 O O . PHE A 1 103 ? 12.301 4.771 -1.526 1.00 51.47 103 PHE A O 1
ATOM 781 N N . ALA A 1 104 ? 13.506 3.129 -0.854 1.00 50.56 104 ALA A N 1
ATOM 782 C CA . ALA A 1 104 ? 14.455 2.027 -0.928 1.00 50.56 104 ALA A CA 1
ATOM 783 C C . ALA A 1 104 ? 13.653 0.722 -0.605 1.00 50.56 104 ALA A C 1
ATOM 785 O O . ALA A 1 104 ? 12.566 0.794 -0.034 1.00 50.56 104 ALA A O 1
ATOM 786 N N . TYR A 1 105 ? 14.147 -0.457 -1.003 1.00 59.66 105 TYR A N 1
ATOM 787 C CA . TYR A 1 105 ? 13.399 -1.727 -1.070 1.00 59.66 105 TYR A CA 1
ATOM 788 C C . TYR A 1 105 ? 13.422 -2.600 0.193 1.00 59.66 105 TYR A C 1
ATOM 790 O O . TYR A 1 105 ? 14.465 -2.782 0.830 1.00 59.66 105 TYR A O 1
ATOM 798 N N . ARG A 1 106 ? 12.304 -3.302 0.433 1.00 55.97 106 ARG A N 1
ATOM 799 C CA . ARG A 1 106 ? 12.202 -4.474 1.319 1.00 55.97 106 ARG A CA 1
ATOM 800 C C . ARG A 1 106 ? 11.434 -5.600 0.613 1.00 55.97 106 ARG A C 1
ATOM 802 O O . ARG A 1 106 ? 10.346 -5.350 0.107 1.00 55.97 106 ARG A O 1
ATOM 809 N N . TYR A 1 107 ? 12.013 -6.806 0.571 1.00 53.91 107 TYR A N 1
ATOM 810 C CA . TYR A 1 107 ? 11.484 -7.984 -0.134 1.00 53.91 107 TYR A CA 1
ATOM 811 C C . TYR A 1 107 ? 11.418 -9.225 0.774 1.00 53.91 107 TYR A C 1
ATOM 813 O O . TYR A 1 107 ? 12.230 -9.368 1.688 1.00 53.91 107 TYR A O 1
ATOM 821 N N . TRP A 1 108 ? 10.431 -10.097 0.526 1.00 65.25 108 TRP A N 1
ATOM 822 C CA . TRP A 1 108 ? 10.157 -11.357 1.229 1.00 65.25 108 TRP A CA 1
ATOM 823 C C . TRP A 1 108 ? 9.955 -12.475 0.192 1.00 65.25 108 TRP A C 1
ATOM 825 O O . TRP A 1 108 ? 8.955 -12.450 -0.524 1.00 65.25 108 TRP A O 1
ATOM 835 N N . GLU A 1 109 ? 10.857 -13.459 0.124 1.00 50.91 109 GLU A N 1
ATOM 836 C CA . GLU A 1 109 ? 10.591 -14.732 -0.584 1.00 50.91 109 GLU A CA 1
ATOM 837 C C . GLU A 1 109 ? 10.217 -15.862 0.391 1.00 50.91 109 GLU A C 1
ATOM 839 O O . GLU A 1 109 ? 9.412 -16.715 0.038 1.00 50.91 109 GLU A O 1
ATOM 844 N N . ASP A 1 110 ? 10.695 -15.807 1.648 1.00 51.53 110 ASP A N 1
ATOM 845 C CA . ASP A 1 110 ? 10.688 -16.960 2.573 1.00 51.53 110 ASP A CA 1
ATOM 846 C C . ASP A 1 110 ? 10.194 -16.666 4.013 1.00 51.53 110 ASP A C 1
ATOM 848 O O . ASP A 1 110 ? 10.440 -17.447 4.929 1.00 51.53 110 ASP A O 1
ATOM 852 N N . GLY A 1 111 ? 9.507 -15.544 4.262 1.00 42.22 111 GLY A N 1
ATOM 853 C CA . GLY A 1 111 ? 8.925 -15.245 5.587 1.00 42.22 111 GLY A CA 1
ATOM 854 C C . GLY A 1 111 ? 9.847 -14.555 6.608 1.00 42.22 111 GLY A C 1
ATOM 855 O O . GLY A 1 111 ? 9.401 -14.275 7.719 1.00 42.22 111 GLY A O 1
ATOM 856 N N . ASP A 1 112 ? 11.090 -14.226 6.234 1.00 45.44 112 ASP A N 1
ATOM 857 C CA . ASP A 1 112 ? 12.044 -13.491 7.077 1.00 45.44 112 ASP A CA 1
ATOM 858 C C . ASP A 1 112 ? 12.354 -12.072 6.559 1.00 45.44 112 ASP A C 1
ATOM 860 O O . ASP A 1 112 ? 12.501 -11.808 5.366 1.00 45.44 112 ASP A O 1
ATOM 864 N N . LEU A 1 113 ? 12.533 -11.159 7.515 1.00 47.75 113 LEU A N 1
ATOM 865 C CA . LEU A 1 113 ? 12.858 -9.736 7.379 1.00 47.75 113 LEU A CA 1
ATOM 866 C C . LEU A 1 113 ? 14.251 -9.521 6.748 1.00 47.75 113 LEU A C 1
ATOM 868 O O . LEU A 1 113 ? 15.253 -9.578 7.463 1.00 47.75 113 LEU A O 1
ATOM 872 N N . ARG A 1 114 ? 14.358 -9.232 5.442 1.00 47.78 114 ARG A N 1
ATOM 873 C CA . ARG A 1 114 ? 15.651 -8.854 4.832 1.00 47.78 114 ARG A CA 1
ATOM 874 C C . ARG A 1 114 ? 15.629 -7.459 4.213 1.00 47.78 114 ARG A C 1
ATOM 876 O O . ARG A 1 114 ? 14.837 -7.136 3.332 1.00 47.78 114 ARG A O 1
ATOM 883 N N . ALA A 1 115 ? 16.516 -6.617 4.732 1.00 45.75 115 ALA A N 1
ATOM 884 C CA . ALA A 1 115 ? 16.812 -5.287 4.227 1.00 45.75 115 ALA A CA 1
ATOM 885 C C . ALA A 1 115 ? 17.733 -5.404 3.003 1.00 45.75 115 ALA A C 1
ATOM 887 O O . ALA A 1 115 ? 18.933 -5.598 3.177 1.00 45.75 115 ALA A O 1
ATOM 888 N N . GLU A 1 116 ? 17.203 -5.303 1.782 1.00 49.06 116 GLU A N 1
ATOM 889 C CA . GLU A 1 116 ? 18.052 -5.252 0.574 1.00 49.06 116 GLU A CA 1
ATOM 890 C C . GLU A 1 116 ? 18.453 -3.817 0.215 1.00 49.06 116 GLU A C 1
ATOM 892 O O . GLU A 1 116 ? 19.545 -3.588 -0.298 1.00 49.06 116 GLU A O 1
ATOM 897 N N . ALA A 1 117 ? 17.642 -2.830 0.596 1.00 49.62 117 ALA A N 1
ATOM 898 C CA . ALA A 1 117 ? 18.044 -1.435 0.606 1.00 49.62 117 ALA A CA 1
ATOM 899 C C . ALA A 1 117 ? 17.279 -0.715 1.720 1.00 49.62 117 ALA A C 1
ATOM 901 O O . ALA A 1 117 ? 16.246 -0.100 1.509 1.00 49.62 117 ALA A O 1
ATOM 902 N N . VAL A 1 118 ? 17.770 -0.821 2.948 1.00 43.81 118 VAL A N 1
ATOM 903 C CA . VAL A 1 118 ? 17.467 0.174 3.986 1.00 43.81 118 VAL A CA 1
ATOM 904 C C . VAL A 1 118 ? 18.556 1.245 3.868 1.00 43.81 118 VAL A C 1
ATOM 906 O O . VAL A 1 118 ? 19.674 0.896 3.469 1.00 43.81 118 VAL A O 1
ATOM 909 N N . PRO A 1 119 ? 18.309 2.523 4.209 1.00 44.53 119 PRO A N 1
ATOM 910 C CA . PRO A 1 119 ? 19.379 3.478 4.486 1.00 44.53 119 PRO A CA 1
ATOM 911 C C . PRO A 1 119 ? 20.142 3.033 5.746 1.00 44.53 119 PRO A C 1
ATOM 913 O O . PRO A 1 119 ? 20.073 3.642 6.808 1.00 44.53 119 PRO A O 1
ATOM 916 N N . LEU A 1 120 ? 20.862 1.918 5.649 1.00 44.94 120 LEU A N 1
ATOM 917 C CA . LEU A 1 120 ? 21.948 1.599 6.553 1.00 44.94 120 LEU A CA 1
ATOM 918 C C . LEU A 1 120 ? 23.113 2.527 6.190 1.00 44.94 120 LEU A C 1
ATOM 920 O O . LEU A 1 120 ? 23.306 2.822 5.004 1.00 44.94 120 LEU A O 1
ATOM 924 N N . PRO A 1 121 ? 23.920 2.972 7.165 1.00 43.47 121 PRO A N 1
ATOM 925 C CA . PRO A 1 121 ? 25.130 3.728 6.873 1.00 43.47 121 PRO A CA 1
ATOM 926 C C . PRO A 1 121 ? 25.998 2.979 5.841 1.00 43.47 121 PRO A C 1
ATOM 928 O O . PRO A 1 121 ? 26.540 1.919 6.141 1.00 43.47 121 PRO A O 1
ATOM 931 N N . GLY A 1 122 ? 26.104 3.515 4.617 1.00 46.28 122 GLY A N 1
ATOM 932 C CA . GLY A 1 122 ? 26.925 2.958 3.531 1.00 46.28 122 GLY A CA 1
ATOM 933 C C . GLY A 1 122 ? 26.189 2.209 2.407 1.00 46.28 122 GLY A C 1
ATOM 934 O O . GLY A 1 122 ? 26.836 1.861 1.421 1.00 46.28 122 GLY A O 1
ATOM 935 N N . ALA A 1 123 ? 24.872 1.987 2.492 1.00 50.59 123 ALA A N 1
ATOM 936 C CA . ALA A 1 123 ? 24.090 1.443 1.375 1.00 50.59 123 ALA A CA 1
ATOM 937 C C . ALA A 1 123 ? 23.761 2.538 0.340 1.00 50.59 123 ALA A C 1
ATOM 939 O O . ALA A 1 123 ? 23.434 3.667 0.703 1.00 50.59 123 ALA A O 1
ATOM 940 N N . SER A 1 124 ? 23.841 2.214 -0.955 1.00 52.28 124 SER A N 1
ATOM 941 C CA . SER A 1 124 ? 23.438 3.137 -2.027 1.00 52.28 124 SER A CA 1
ATOM 942 C C . SER A 1 124 ? 21.954 2.960 -2.342 1.00 52.28 124 SER A C 1
ATOM 944 O O . SER A 1 124 ? 21.500 1.842 -2.569 1.00 52.28 124 SER A O 1
ATOM 946 N N . ALA A 1 125 ? 21.205 4.061 -2.369 1.00 57.53 125 ALA A N 1
ATOM 947 C CA . ALA A 1 125 ? 19.812 4.065 -2.799 1.00 57.53 125 ALA A CA 1
ATOM 948 C C . ALA A 1 125 ? 19.675 3.639 -4.270 1.00 57.53 125 ALA A C 1
ATOM 950 O O . ALA A 1 125 ? 20.542 3.952 -5.091 1.00 57.53 125 ALA A O 1
ATOM 951 N N . LEU A 1 126 ? 18.577 2.959 -4.614 1.00 60.69 126 LEU A N 1
ATOM 952 C CA . LEU A 1 126 ? 18.245 2.682 -6.010 1.00 60.69 126 LEU A CA 1
ATOM 953 C C . LEU A 1 126 ? 17.686 3.947 -6.672 1.00 60.69 126 LEU A C 1
ATOM 955 O O . LEU A 1 126 ? 16.822 4.623 -6.123 1.00 60.69 126 LEU A O 1
ATOM 959 N N . ASN A 1 127 ? 18.183 4.256 -7.868 1.00 67.88 127 ASN A N 1
ATOM 960 C CA . ASN A 1 127 ? 17.600 5.283 -8.728 1.00 67.88 127 ASN A CA 1
ATOM 961 C C . ASN A 1 127 ? 16.363 4.740 -9.473 1.00 67.88 127 ASN A C 1
ATOM 963 O O . ASN A 1 127 ? 16.118 3.534 -9.466 1.00 67.88 127 ASN A O 1
ATOM 967 N N . GLU A 1 128 ? 15.603 5.612 -10.148 1.00 72.31 128 GLU A N 1
ATOM 968 C CA . GLU A 1 128 ? 14.357 5.246 -10.853 1.00 72.31 128 GLU A CA 1
ATOM 969 C C . GLU A 1 128 ? 14.545 4.051 -11.791 1.00 72.31 128 GLU A C 1
ATOM 971 O O . GLU A 1 128 ? 13.784 3.092 -11.684 1.00 72.31 128 GLU A O 1
ATOM 976 N N . PRO A 1 129 ? 15.572 4.028 -12.666 1.00 77.38 129 PRO A N 1
ATOM 977 C CA . PRO A 1 129 ? 15.760 2.901 -13.572 1.00 77.38 129 PRO A CA 1
ATOM 978 C C . PRO A 1 129 ? 16.055 1.589 -12.838 1.00 77.38 129 PRO A C 1
ATOM 980 O O . PRO A 1 129 ? 15.545 0.543 -13.235 1.00 77.38 129 PRO A O 1
ATOM 983 N N . GLY A 1 130 ? 16.850 1.638 -11.762 1.00 75.50 130 GLY A N 1
ATOM 984 C CA . GLY A 1 130 ? 17.122 0.474 -10.920 1.00 75.50 130 GLY A CA 1
ATOM 985 C C . GLY A 1 130 ? 15.865 -0.027 -10.210 1.00 75.50 130 GLY A C 1
ATOM 986 O O . GLY A 1 130 ? 15.637 -1.231 -10.146 1.00 75.50 130 GLY A O 1
ATOM 987 N N . LEU A 1 131 ? 15.009 0.890 -9.751 1.00 75.06 131 LEU A N 1
ATOM 988 C CA . LEU A 1 131 ? 13.727 0.553 -9.142 1.00 75.06 131 LEU A CA 1
ATOM 989 C C . LEU A 1 131 ? 12.795 -0.110 -10.180 1.00 75.06 131 LEU A C 1
ATOM 991 O O . LEU A 1 131 ? 12.308 -1.215 -9.979 1.00 75.06 131 LEU A O 1
ATOM 995 N N . LEU A 1 132 ? 12.599 0.494 -11.347 1.00 78.50 132 LEU A N 1
ATOM 996 C CA . LEU A 1 132 ? 11.723 -0.081 -12.373 1.00 78.50 132 LEU A CA 1
ATOM 997 C C . LEU A 1 132 ? 12.180 -1.474 -12.842 1.00 78.50 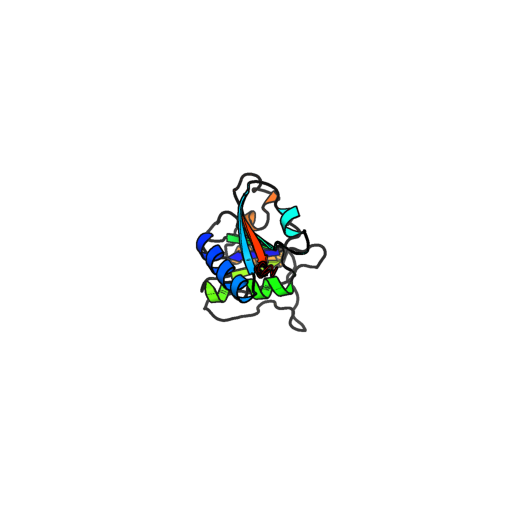132 LEU A C 1
ATOM 999 O O . LEU A 1 132 ? 11.339 -2.346 -13.072 1.00 78.50 132 LEU A O 1
ATOM 1003 N N . ALA A 1 133 ? 13.492 -1.701 -12.959 1.00 78.44 133 ALA A N 1
ATOM 1004 C CA . ALA A 1 133 ? 14.045 -3.001 -13.335 1.00 78.44 133 ALA A CA 1
ATOM 1005 C C . ALA A 1 133 ? 13.737 -4.091 -12.295 1.00 78.44 133 ALA A C 1
ATOM 1007 O O . ALA A 1 133 ? 13.341 -5.199 -12.661 1.00 78.44 133 ALA A O 1
ATOM 1008 N N . GLU A 1 134 ? 13.866 -3.761 -11.013 1.00 76.56 134 GLU A N 1
ATOM 1009 C CA . GLU A 1 134 ? 13.610 -4.677 -9.903 1.00 76.56 134 GLU A CA 1
ATOM 1010 C C . GLU A 1 134 ? 12.119 -5.035 -9.786 1.00 76.56 134 GLU A C 1
ATOM 1012 O O . GLU A 1 134 ? 11.755 -6.206 -9.665 1.00 76.56 134 GLU A O 1
ATOM 1017 N N . LEU A 1 135 ? 11.232 -4.045 -9.926 1.00 80.00 135 LEU A N 1
ATOM 1018 C CA . LEU A 1 135 ? 9.785 -4.276 -9.993 1.00 80.00 135 LEU A CA 1
ATOM 1019 C C . LEU A 1 135 ? 9.412 -5.203 -11.159 1.00 80.00 135 LEU A C 1
ATOM 1021 O O . LEU A 1 135 ? 8.650 -6.155 -10.973 1.00 80.00 135 LEU A O 1
ATOM 1025 N N . CYS A 1 136 ? 9.995 -4.978 -12.343 1.00 82.94 136 CYS A N 1
ATOM 1026 C CA . CYS A 1 136 ? 9.788 -5.844 -13.505 1.00 82.94 136 CYS A CA 1
ATOM 1027 C C . CYS A 1 136 ? 10.279 -7.275 -13.259 1.00 82.94 136 CYS A C 1
ATOM 1029 O O . CYS A 1 136 ? 9.582 -8.224 -13.615 1.00 82.94 136 CYS A O 1
ATOM 1031 N N . HIS A 1 137 ? 11.453 -7.444 -12.642 1.00 81.88 137 HIS A N 1
ATOM 1032 C CA . HIS A 1 137 ? 12.004 -8.761 -12.313 1.00 81.88 137 HIS A CA 1
ATOM 1033 C C . HIS A 1 137 ? 11.051 -9.579 -11.426 1.00 81.88 137 HIS A C 1
ATOM 1035 O O . HIS A 1 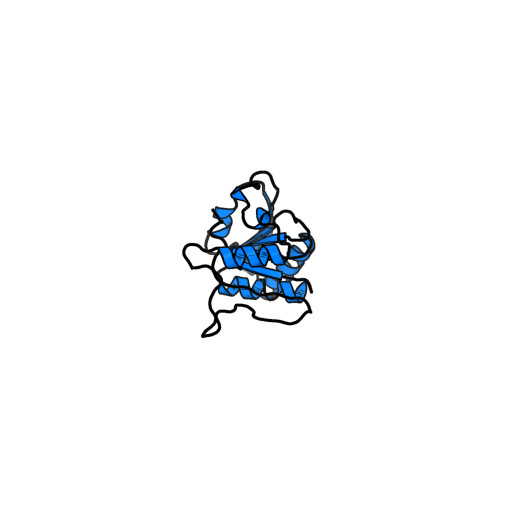137 ? 10.895 -10.782 -11.624 1.00 81.88 137 HIS A O 1
ATOM 1041 N N . ARG A 1 138 ? 10.344 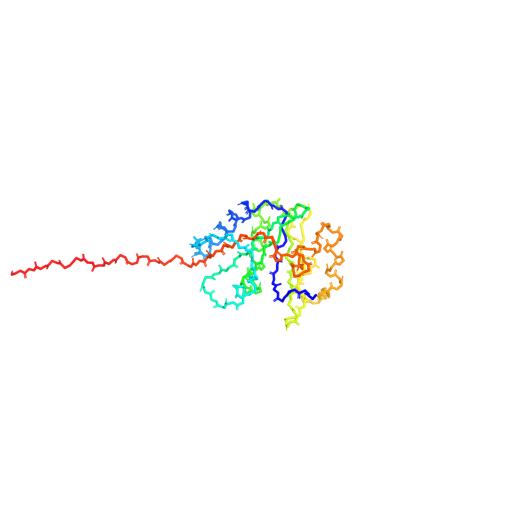-8.910 -10.508 1.00 77.69 138 ARG A N 1
ATOM 1042 C CA . ARG A 1 138 ? 9.372 -9.515 -9.581 1.00 77.69 138 ARG A CA 1
ATOM 1043 C C . ARG A 1 138 ? 7.959 -9.653 -10.158 1.00 77.69 138 ARG A C 1
ATOM 1045 O O . ARG A 1 138 ? 7.039 -10.085 -9.458 1.00 77.69 138 ARG A O 1
ATOM 1052 N N . GLY A 1 139 ? 7.778 -9.287 -11.426 1.00 83.06 139 GLY A N 1
ATOM 1053 C CA . GLY A 1 139 ? 6.500 -9.368 -12.126 1.00 83.06 139 GLY A CA 1
ATOM 1054 C C . GLY A 1 139 ? 5.474 -8.325 -11.683 1.00 83.06 139 GLY A C 1
ATOM 1055 O O . GLY A 1 139 ? 4.284 -8.536 -11.898 1.00 83.06 139 GLY A O 1
ATOM 1056 N N . VAL A 1 140 ? 5.898 -7.219 -11.060 1.00 84.88 140 VAL A N 1
ATOM 1057 C CA . VAL A 1 140 ? 5.003 -6.096 -10.745 1.00 84.88 140 VAL A CA 1
ATOM 1058 C C . VAL A 1 140 ? 4.650 -5.370 -12.049 1.00 84.88 140 VAL A C 1
ATOM 1060 O O . VAL A 1 140 ? 5.553 -4.906 -12.753 1.00 84.88 140 VAL A O 1
ATOM 1063 N N . PRO A 1 141 ? 3.360 -5.212 -12.396 1.00 85.44 141 PRO A N 1
ATOM 1064 C CA . PRO A 1 141 ? 2.972 -4.432 -13.565 1.00 85.44 141 PRO A CA 1
ATOM 1065 C C . PRO A 1 141 ? 3.296 -2.949 -13.363 1.00 85.44 141 PRO A C 1
ATOM 1067 O O . PRO A 1 141 ? 2.774 -2.322 -12.446 1.00 85.44 141 PRO A O 1
ATOM 1070 N N . LEU A 1 142 ? 4.087 -2.344 -14.255 1.00 80.94 142 LEU A N 1
ATOM 1071 C CA . LEU A 1 142 ? 4.433 -0.915 -14.150 1.00 80.94 142 LEU A CA 1
ATOM 1072 C C . LEU A 1 142 ? 3.204 0.014 -14.228 1.00 80.94 142 LEU A C 1
ATOM 1074 O O . LEU A 1 142 ? 3.204 1.098 -13.658 1.00 80.94 142 LEU A O 1
ATOM 1078 N N . ALA A 1 143 ? 2.117 -0.436 -14.861 1.00 80.00 143 ALA A N 1
ATOM 1079 C CA . ALA A 1 143 ? 0.841 0.284 -14.880 1.00 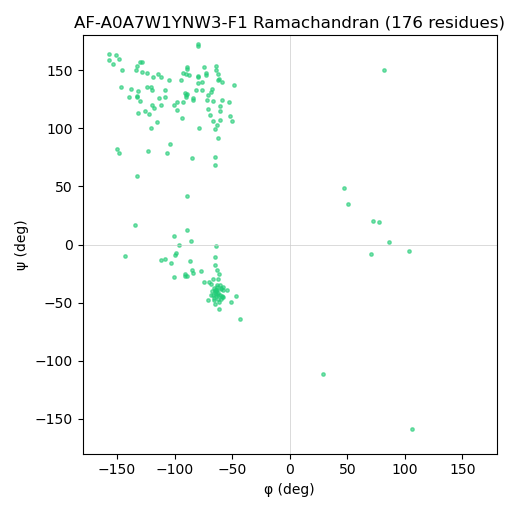80.00 143 ALA A CA 1
ATOM 1080 C C . ALA A 1 143 ? 0.173 0.408 -13.494 1.00 80.00 143 ALA A C 1
ATOM 1082 O O . ALA A 1 143 ? -0.818 1.117 -13.359 1.00 80.00 143 ALA A O 1
ATOM 1083 N N . LEU A 1 144 ? 0.665 -0.314 -12.482 1.00 81.81 144 LEU A N 1
ATOM 1084 C CA . LEU A 1 144 ? 0.186 -0.248 -11.101 1.00 81.81 144 LEU A CA 1
ATOM 1085 C C . LEU A 1 144 ? 0.835 0.912 -10.317 1.00 81.81 144 LEU A C 1
ATOM 1087 O O . LEU A 1 144 ? 0.243 1.396 -9.358 1.00 81.81 144 LEU A O 1
ATOM 1091 N N . ILE A 1 145 ? 2.028 1.358 -10.730 1.00 78.06 145 ILE A N 1
ATOM 1092 C CA . ILE A 1 145 ? 2.785 2.459 -10.100 1.00 78.06 145 ILE A CA 1
ATOM 1093 C C . ILE A 1 145 ? 2.703 3.780 -10.885 1.00 78.06 145 ILE A C 1
ATOM 1095 O O . ILE A 1 145 ? 3.010 4.837 -10.344 1.00 78.06 145 ILE A O 1
ATOM 1099 N N . ASP A 1 146 ? 2.275 3.741 -12.150 1.00 72.50 146 ASP A N 1
ATOM 1100 C CA . ASP A 1 146 ? 1.984 4.924 -12.969 1.00 72.50 146 ASP A CA 1
ATOM 1101 C C . ASP A 1 146 ? 0.532 4.853 -13.466 1.00 72.50 146 ASP A C 1
ATOM 1103 O O . ASP A 1 146 ? 0.233 4.444 -14.589 1.00 72.50 146 ASP A O 1
ATOM 1107 N N . ASP A 1 147 ? -0.388 5.239 -12.583 1.00 59.41 147 ASP A N 1
ATOM 1108 C CA . ASP A 1 147 ? -1.819 5.370 -12.870 1.00 59.41 147 ASP A CA 1
ATOM 1109 C C . ASP A 1 147 ? -2.086 6.398 -13.982 1.00 59.41 147 ASP A C 1
ATOM 1111 O O . ASP A 1 147 ? -2.962 6.190 -14.818 1.00 59.41 147 ASP A O 1
ATOM 1115 N N . LEU A 1 148 ? -1.303 7.479 -14.072 1.00 58.06 148 LEU A N 1
ATOM 1116 C CA . LEU A 1 148 ? -1.596 8.597 -14.978 1.00 58.06 148 LEU A CA 1
ATOM 1117 C C . LEU A 1 148 ? -1.569 8.193 -16.458 1.00 58.06 148 LEU A C 1
ATOM 1119 O O . LEU A 1 148 ? -2.192 8.856 -17.288 1.00 58.06 148 LEU A O 1
ATOM 1123 N N . THR A 1 149 ? -0.885 7.099 -16.794 1.00 52.56 149 THR A N 1
ATOM 1124 C CA . THR A 1 149 ? -0.812 6.575 -18.162 1.00 52.56 149 THR A CA 1
ATOM 1125 C C . THR A 1 149 ? -1.958 5.625 -18.544 1.00 52.56 149 THR A C 1
ATOM 1127 O O . THR A 1 149 ? -2.156 5.409 -19.738 1.00 52.56 149 THR A O 1
ATOM 1130 N N . ASN A 1 150 ? -2.754 5.103 -17.594 1.00 45.97 150 ASN A N 1
ATOM 1131 C CA . ASN A 1 150 ? -3.838 4.132 -17.867 1.00 45.97 150 ASN A CA 1
ATOM 1132 C C . ASN A 1 150 ? -5.127 4.284 -17.009 1.00 45.97 150 ASN A C 1
ATOM 1134 O O . ASN A 1 150 ? -6.118 3.604 -17.281 1.00 45.97 150 ASN A O 1
ATOM 1138 N N . GLY A 1 151 ? -5.136 5.115 -15.963 1.00 47.25 151 GLY A N 1
ATOM 1139 C CA . GLY A 1 151 ? -5.853 4.832 -14.709 1.00 47.25 151 GLY A CA 1
ATOM 1140 C C . GLY A 1 151 ? -7.064 5.693 -14.357 1.00 47.25 151 GLY A C 1
ATOM 1141 O O . GLY A 1 151 ? -7.893 5.241 -13.576 1.00 47.25 151 GLY A O 1
ATOM 1142 N N . TRP A 1 152 ? -7.304 6.832 -15.015 1.00 52.59 152 TRP A N 1
ATOM 1143 C CA . TRP A 1 152 ? -8.426 7.732 -14.666 1.00 52.59 152 TRP A CA 1
ATOM 1144 C C . TRP A 1 152 ? -9.826 7.109 -14.873 1.00 52.59 152 TRP A C 1
ATOM 1146 O O . TRP A 1 152 ? -10.847 7.744 -14.617 1.00 52.59 152 TRP A O 1
ATOM 1156 N N . THR A 1 153 ? -9.895 5.868 -15.362 1.00 55.19 153 THR A N 1
ATOM 1157 C CA . THR A 1 153 ? -11.132 5.102 -15.559 1.00 55.19 153 THR A CA 1
ATOM 1158 C C . THR A 1 153 ? -11.323 3.952 -14.568 1.00 55.19 153 THR A C 1
ATOM 1160 O O . THR A 1 153 ? -12.432 3.412 -14.507 1.00 55.19 153 THR A O 1
ATOM 1163 N N . ARG A 1 154 ? -10.294 3.570 -13.798 1.00 76.12 154 ARG A N 1
ATOM 1164 C CA . ARG A 1 154 ? -10.374 2.447 -12.857 1.00 76.12 154 ARG A CA 1
ATOM 1165 C C . ARG A 1 154 ? -10.854 2.911 -11.491 1.00 76.12 154 ARG A C 1
ATOM 1167 O O . ARG A 1 154 ? -10.757 4.079 -11.127 1.00 76.12 154 ARG A O 1
ATOM 1174 N N . GLU A 1 155 ? -11.488 1.989 -10.784 1.00 86.81 155 GLU A N 1
ATOM 1175 C CA . GLU A 1 155 ? -12.065 2.256 -9.477 1.00 86.81 155 GLU A CA 1
ATOM 1176 C C . GLU A 1 155 ? -11.039 1.963 -8.387 1.00 86.81 155 GLU A C 1
ATOM 1178 O O . GLU A 1 155 ? -10.430 0.895 -8.370 1.00 86.81 155 GLU A O 1
ATOM 1183 N N . HIS A 1 156 ? -10.865 2.917 -7.479 1.00 89.50 156 HIS A N 1
ATOM 1184 C CA . HIS A 1 156 ? -9.999 2.787 -6.314 1.00 89.50 156 HIS A CA 1
ATOM 1185 C C . HIS A 1 156 ? -10.842 2.821 -5.046 1.00 89.50 156 HIS A C 1
ATOM 1187 O O . HIS A 1 156 ? -11.846 3.533 -4.981 1.00 89.50 156 HIS A O 1
ATOM 1193 N N . ILE A 1 157 ? -10.413 2.091 -4.023 1.00 93.81 157 ILE A N 1
ATOM 1194 C CA . ILE A 1 157 ? -11.024 2.113 -2.696 1.00 93.81 157 ILE A CA 1
ATOM 1195 C C . ILE A 1 157 ? -10.205 3.051 -1.816 1.00 93.81 157 ILE A C 1
ATOM 1197 O O . ILE A 1 157 ? -9.049 2.776 -1.515 1.00 93.81 157 ILE A O 1
ATOM 1201 N N . VAL A 1 158 ? -10.820 4.143 -1.383 1.00 93.44 158 VAL A N 1
ATOM 1202 C CA . VAL A 1 158 ? -10.271 5.065 -0.389 1.00 93.44 158 VAL A CA 1
ATOM 1203 C C . VAL A 1 158 ? -10.712 4.621 0.994 1.00 93.44 158 VAL A C 1
ATOM 1205 O O . VAL A 1 158 ? -11.909 4.447 1.239 1.00 93.44 158 VAL A O 1
ATOM 1208 N N . LEU A 1 159 ? -9.756 4.492 1.901 1.00 95.38 159 LEU A N 1
ATOM 1209 C CA . LEU A 1 159 ? -9.951 4.240 3.320 1.00 95.38 159 LEU A CA 1
ATOM 1210 C C . LEU A 1 159 ? -9.473 5.473 4.089 1.00 95.38 159 LEU A C 1
ATOM 1212 O O . LEU A 1 159 ? -8.348 5.926 3.888 1.00 95.38 159 LEU A O 1
ATOM 1216 N N . GLY A 1 160 ? -10.337 6.021 4.940 1.00 93.38 160 GLY A N 1
ATOM 1217 C CA . GLY A 1 160 ? -10.006 7.143 5.817 1.00 93.38 160 GLY A CA 1
ATOM 1218 C C . GLY A 1 160 ? -9.913 6.679 7.263 1.00 93.38 160 GLY A C 1
ATOM 1219 O O . GLY A 1 160 ? -10.869 6.074 7.758 1.00 93.38 160 GLY A O 1
ATOM 1220 N N . TYR A 1 161 ? -8.804 6.980 7.932 1.00 93.38 161 TYR A N 1
ATOM 1221 C CA . TYR A 1 161 ? -8.551 6.642 9.331 1.00 93.38 161 TYR A CA 1
ATOM 1222 C C . TYR A 1 161 ? -8.344 7.901 10.170 1.00 93.38 161 TYR A C 1
ATOM 1224 O O . TYR A 1 161 ? -7.761 8.879 9.710 1.00 93.38 161 TYR A O 1
ATOM 1232 N N . MET A 1 162 ? -8.824 7.875 11.407 1.00 93.12 162 MET A N 1
ATOM 1233 C CA . MET A 1 162 ? -8.653 8.965 12.369 1.00 93.12 162 MET A CA 1
ATOM 1234 C C . MET A 1 162 ? -8.572 8.401 13.780 1.00 93.12 162 MET A C 1
ATOM 1236 O O . MET A 1 162 ? -9.027 7.278 14.021 1.00 93.12 162 MET A O 1
ATOM 1240 N N . HIS A 1 163 ? -8.019 9.166 14.714 1.00 90.62 163 HIS A N 1
ATOM 1241 C CA . HIS A 1 163 ? -7.981 8.753 16.104 1.00 90.62 163 HIS A CA 1
ATOM 1242 C C . HIS A 1 163 ? -9.393 8.595 16.658 1.00 90.62 163 HIS A C 1
ATOM 1244 O O . HIS A 1 163 ? -10.308 9.367 16.351 1.00 90.62 163 HIS A O 1
ATOM 1250 N N . GLU A 1 164 ? -9.574 7.574 17.495 1.00 81.06 164 GLU A N 1
ATOM 1251 C CA . GLU A 1 164 ? -10.819 7.407 18.228 1.00 81.06 164 GLU A CA 1
ATOM 1252 C C . GLU A 1 164 ? -11.021 8.639 19.118 1.00 81.06 164 GLU A C 1
ATOM 1254 O O . GLU A 1 164 ? -10.317 8.848 20.110 1.00 81.06 164 GLU A O 1
ATOM 1259 N N . VAL A 1 165 ? -11.968 9.505 18.747 1.00 67.50 165 VAL A N 1
ATOM 1260 C CA . VAL A 1 165 ? -12.350 10.623 19.605 1.00 67.50 165 VAL A CA 1
ATOM 1261 C C . VAL A 1 165 ? -12.994 9.998 20.830 1.00 67.50 165 VAL A C 1
ATOM 1263 O O . VAL A 1 165 ? -14.123 9.507 20.753 1.00 67.50 165 VAL A O 1
ATOM 1266 N N . ALA A 1 166 ? -12.274 10.009 21.955 1.00 50.50 166 ALA A N 1
ATOM 1267 C CA . ALA A 1 166 ? -12.828 9.638 23.243 1.00 50.50 166 ALA A CA 1
ATOM 1268 C C . ALA A 1 166 ? -14.124 10.433 23.430 1.00 50.50 166 ALA A C 1
ATOM 1270 O O . ALA A 1 166 ? -14.095 11.648 23.645 1.00 50.50 166 ALA A O 1
ATOM 1271 N N . HIS A 1 167 ? -15.269 9.758 23.306 1.00 42.12 167 HIS A N 1
ATOM 1272 C CA . HIS A 1 167 ? -16.554 10.318 23.684 1.00 42.12 167 HIS A CA 1
ATOM 1273 C C . HIS A 1 167 ? -16.472 10.594 25.184 1.00 42.12 167 HIS A C 1
ATOM 1275 O O . HIS A 1 167 ? -16.745 9.732 26.017 1.00 42.12 167 HIS A O 1
ATOM 1281 N N . SER A 1 168 ? -16.067 11.811 25.538 1.00 40.12 168 SER A N 1
ATOM 1282 C CA . SER A 1 168 ? -16.374 12.359 26.845 1.00 40.12 168 SER A CA 1
ATOM 1283 C C . SER A 1 168 ? -17.890 12.451 26.877 1.00 40.12 168 SER A C 1
ATOM 1285 O O . SER A 1 168 ? -18.482 13.297 26.206 1.00 40.12 168 SER A O 1
ATOM 1287 N N . ALA A 1 169 ? -18.525 11.508 27.573 1.00 42.66 169 ALA A N 1
ATOM 1288 C CA . ALA A 1 169 ? -19.947 11.572 27.853 1.00 42.66 169 ALA A CA 1
ATOM 1289 C C . ALA A 1 169 ? -20.268 12.979 28.388 1.00 42.66 169 ALA A C 1
ATOM 1291 O O . ALA A 1 169 ? -19.496 13.505 29.200 1.00 42.66 169 ALA A O 1
ATOM 1292 N N . PRO A 1 170 ? -21.369 13.621 27.962 1.00 43.22 170 PRO A N 1
ATOM 1293 C CA . PRO A 1 170 ? -21.788 14.847 28.608 1.00 43.22 170 PRO A CA 1
ATOM 1294 C C . PRO A 1 170 ? -22.065 14.505 30.075 1.00 43.22 170 PRO A C 1
ATOM 1296 O O . PRO A 1 170 ? -22.980 13.737 30.371 1.00 43.22 170 PRO A O 1
ATOM 1299 N N . ASN A 1 171 ? -21.274 15.065 30.994 1.00 47.28 171 ASN A N 1
ATOM 1300 C CA . ASN A 1 171 ? -21.643 15.176 32.404 1.00 47.28 171 ASN A CA 1
ATOM 1301 C C . ASN A 1 171 ? -22.858 16.112 32.485 1.00 47.28 171 ASN A C 1
ATOM 1303 O O . ASN A 1 171 ? -22.750 17.288 32.809 1.00 47.28 171 ASN A O 1
ATOM 1307 N N . GLY A 1 172 ? -24.015 15.586 32.096 1.00 50.19 172 GLY A N 1
ATOM 1308 C CA . GLY A 1 172 ? -25.324 16.193 32.231 1.00 50.19 172 GLY A CA 1
ATOM 1309 C C . GLY A 1 172 ? -26.070 15.470 33.336 1.00 50.19 172 GLY A C 1
ATOM 1310 O O . GLY A 1 172 ? -26.900 14.609 33.065 1.00 50.19 172 GLY A O 1
ATOM 1311 N N . ALA A 1 173 ? -25.749 15.802 34.580 1.00 42.09 173 ALA A N 1
ATOM 1312 C CA . ALA A 1 173 ? -26.604 15.514 35.720 1.00 42.09 173 ALA A CA 1
ATOM 1313 C C . ALA A 1 173 ? -26.415 16.623 36.758 1.00 42.09 173 ALA A C 1
ATOM 1315 O O . ALA A 1 173 ? -25.702 16.457 37.744 1.00 42.09 173 ALA A O 1
ATOM 1316 N N . ASP A 1 174 ? -27.060 17.763 36.515 1.00 54.00 174 ASP A N 1
ATOM 1317 C CA . ASP A 1 174 ? -27.479 18.646 37.600 1.00 54.00 174 ASP A CA 1
ATOM 1318 C C . ASP A 1 174 ? -28.639 17.971 38.345 1.00 54.00 174 ASP A C 1
ATOM 1320 O O . ASP A 1 174 ? -29.645 17.628 37.715 1.00 54.00 174 ASP A O 1
ATOM 1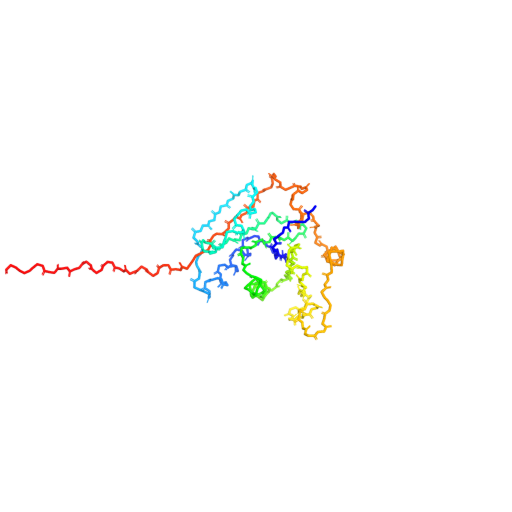324 N N . PRO A 1 175 ? -28.596 17.847 39.679 1.00 54.25 175 PRO A N 1
ATOM 1325 C CA . PRO A 1 175 ? -29.806 17.830 40.470 1.00 54.25 175 PRO A CA 1
ATOM 1326 C C . PRO A 1 175 ? -30.099 19.253 40.957 1.00 54.25 175 PRO A C 1
ATOM 1328 O O . PRO A 1 175 ? -29.444 19.790 41.851 1.00 54.25 175 PRO A O 1
ATOM 1331 N N . ILE A 1 176 ? -31.141 19.846 40.372 1.00 55.94 176 ILE A N 1
ATOM 1332 C CA . ILE A 1 176 ? -31.871 20.982 40.939 1.00 55.94 176 ILE A CA 1
ATOM 1333 C C . ILE A 1 176 ? -32.281 20.599 42.365 1.00 55.94 176 ILE A C 1
ATOM 1335 O O . ILE A 1 176 ? -32.991 19.612 42.554 1.00 55.94 176 ILE A O 1
ATOM 1339 N N . THR A 1 177 ? -31.874 21.387 43.360 1.00 59.09 177 THR A N 1
ATOM 1340 C CA . THR A 1 177 ? -32.496 21.348 44.690 1.00 59.09 177 THR A CA 1
ATOM 1341 C C . THR A 1 177 ? -33.102 22.717 44.960 1.00 59.09 177 THR A C 1
ATOM 1343 O O . THR A 1 177 ? -32.408 23.731 44.912 1.00 59.09 177 THR A O 1
ATOM 1346 N N . THR A 1 178 ? -34.424 22.709 45.118 1.00 55.94 178 THR A N 1
ATOM 1347 C CA . THR A 1 178 ? -35.279 23.839 45.507 1.00 55.94 178 THR A CA 1
ATOM 1348 C C . THR A 1 178 ? -35.146 24.116 46.998 1.00 55.94 178 THR A C 1
ATOM 1350 O O . THR A 1 178 ? -34.921 23.137 47.745 1.00 55.94 178 THR A O 1
#

Radius of gyration: 18.93 Å; Cα contacts (8 Å, |Δi|>4): 302; chains: 1; bounding box: 62×41×64 Å

pLDDT: mean 74.07, std 16.89, range [40.12, 95.38]

Nearest PDB structures (foldseek):
  3o1l-assembly1_A  TM=4.588E-01  e=2.385E-01  Pseudomonas syringae pv. tomato
  3dc2-assembly1_B  TM=5.055E-01  e=6.137E-01  Mycobacterium tuberculosis
  1yba-assembly1_C  TM=5.131E-01  e=7.327E-01  Escherichia coli
  3lgh-assembly1_A  TM=3.659E-01  e=5.459E+00  Helicobacter pylori 26695
  8g72-assembly1_B  TM=2.029E-01  e=9.855E+00  Severe acute respiratory syndrome coronavirus 2

Sequence (178 aa):
MSRNESVILIKALPGTVTSALDEVLASQGLVRAATRAIRADFTPLLNEPGEPLAFVLSEPQAEWLACWTSLALDAEWEVAETLARGLQQPVLCAIFAADRGMFAYRYWEDGDLRAEAVPLPGASALNEPGLLAELCHRGVPLALIDDLTNGWTREHIVLGYMHEVAHSAPNGADPITT

Mean predicted aligned error: 10.18 Å

Foldseek 3Di:
DFDQFKKKKWLDDPVLLVVQLQVLVVVVQKHWPDKDKDLADCSVVLQDPDFFKKWKWFPDDPSIIIITTNDDPVVVCVSLVSSCQSVVGWMWIWGRHPPVAGDDTWTDPDNDTDCPTDPDPPGDGDHPVRVVVVCVVVVNPVCNRHCVVPPSGGMMMMIIMDHDPPPPDPPPDDDDDD